Protein AF-0000000079723729 (afdb_homodimer)

Secondary structure (DSSP, 8-state):
-----EEEEEEEES-HHHHHHHHH-HHHHHHHSS-TT--SPPEEEEE---TT-EEEEEESSSS--EEEEEEEEEEETTTEEEEEEB-GGGTT-GGG-EEEEEEEEEEETTEEEEEEEEES--HHHHHHHHHHHHHHHHHHHHHHHHSS-HHHHS---/-----EEEEEEEES-HHHHHHHHH-HHHHHHHSS-TT--SPPEEEEE---TT-EEEEEESSSS--EEEEEEEEEEETTTEEEEEEB-GGGTT-GGG-EEEEEEEEE-STTEEEEEEEEES--HHHHHHHHHHHHHHHHHHHHHHHHSS-HHHHS---

Sequence (314 aa):
MEKPSFVYVTYIASTQEKVWRALIDTEVTHQYWLDPLSSKPAHINVSDWEPGSEWRHQRVDDEGTIDIIGKVVESIPPRRLVLSWARPNEVEEESKHSRVTFDIEPYGNGLVRLVVTHEDLDHQMHAGISKGWPMILSNLKTFLESGRALSEQISVTMEKPSFVYVTYIASTQEKVWRALIDTEVTHQYWLDPLSSKPAHINVSDWEPGSEWRHQRVDDEGTIDIIGKVVESIPPRRLVLSWARPNEVEEESKHSRVTFDIEPYGNGLVRLVVTHEDLDHQMHAGISKGWPMILSNLKTFLESGRALSEQISVT

Nearest PDB structures (foldseek):
  1z94-assembly1_B  TM=7.423E-01  e=1.749E-07  Chromobacterium violaceum ATCC 12472
  4rej-assembly1_A  TM=6.371E-01  e=4.572E-06  Panax ginseng
  3kay-assembly1_A  TM=6.892E-01  e=5.449E-05  Arabidopsis thaliana
  4ihr-assembly1_A  TM=6.577E-01  e=1.442E-05  Actinidia deliciosa
  5ur6-assembly1_A-2  TM=6.872E-01  e=5.129E-05  Arabidopsis thaliana

Foldseek 3Di:
DFWDKDKDKDKAQADLQLLQCCQQPQVNQQQQQDDLQDPFAGWGWDWPLDAFTKIFTFGPDPVRDTAWIWGFHDDDPSAKTKIWTAGPVCHVPPLRIKMWMWGWADPDDRMIMIMIMIGSDDPVRCVVVNVNVVRRVVQSRCCRHPVHGPSRVDPND/DFWDKDKDKDKAQADLQLLQCCQQPQVNQQQQQDDLQDPFAGWGWDWPLDAFTKIFTFGPDPVRDTAWIWGFHDDDPSAKTKIWTAGPVCHVPPLRIKMWMWGWADPDDRMIMIMIMIGSDDPVVCVVVNVNVVRRVVQSRCCRHPVHGPSRVDPPD

InterPro domains:
  IPR013538 Activator of Hsp90 ATPase homologue 1/2-like, C-terminal [PF08327] (15-145)
  IPR023393 START-like domain superfamily [G3DSA:3.30.530.20] (4-147)

Organism: NCBI:txid2484901

Radius of gyration: 20.24 Å; Cα contacts (8 Å, |Δi|>4): 721; chains: 2; bounding box: 45×57×46 Å

pLDDT: mean 89.43, std 9.03, range [40.22, 98.31]

Solvent-accessible surface area (backbone atoms only — not comparable to full-atom values): 15825 Å² total; per-residue (Å²): 130,86,54,51,67,45,78,47,62,43,50,33,61,39,46,41,60,58,55,38,45,42,70,58,36,40,84,45,21,41,63,23,44,41,58,72,87,50,88,60,61,28,26,27,43,46,63,88,66,38,60,72,33,58,32,36,38,24,34,67,49,96,79,46,50,66,63,34,33,33,31,24,66,40,59,45,85,48,38,35,41,27,33,36,42,15,44,65,93,35,62,86,39,67,88,57,38,23,39,38,36,40,39,37,38,78,66,54,52,47,28,21,37,40,38,41,37,39,33,58,30,52,73,70,55,43,60,54,45,66,56,43,49,32,45,31,53,28,17,42,44,40,21,68,63,68,74,44,21,52,57,74,70,23,60,82,123,127,86,56,51,65,45,78,47,61,43,50,33,60,40,46,40,61,58,56,41,45,44,69,60,35,39,84,46,22,41,62,22,44,42,57,71,84,50,89,61,60,28,26,28,44,46,61,86,65,39,60,72,32,56,32,37,39,24,34,68,49,95,79,46,51,65,63,32,35,33,31,23,66,40,60,43,86,49,38,36,40,28,33,35,42,16,45,65,91,37,62,86,39,68,90,58,37,24,38,38,36,41,40,36,37,75,59,60,53,40,26,20,36,40,38,41,39,39,33,58,29,52,72,68,55,44,60,54,44,67,58,44,49,33,45,30,53,29,19,42,43,40,21,66,62,68,74,44,22,51,54,73,70,22,62,81,122

Structure (mmCIF, N/CA/C/O backbone):
data_AF-0000000079723729-model_v1
#
loop_
_entity.id
_entity.type
_entity.pdbx_description
1 polymer 'Polyketide cyclase'
#
loop_
_atom_site.group_PDB
_atom_site.id
_atom_site.type_symbol
_atom_site.label_atom_id
_atom_site.label_alt_id
_atom_site.label_comp_id
_atom_site.label_asym_id
_atom_site.label_entity_id
_atom_site.label_seq_id
_atom_site.pdbx_PDB_ins_code
_atom_site.Cartn_x
_atom_site.Cartn_y
_atom_site.Cartn_z
_atom_site.occupancy
_atom_site.B_iso_or_equiv
_atom_site.auth_seq_id
_atom_site.auth_comp_id
_atom_site.auth_asym_id
_atom_site.auth_atom_id
_atom_site.pdbx_PDB_model_num
ATOM 1 N N . MET A 1 1 ? 25.25 12.93 -0.166 1 49.66 1 MET A N 1
ATOM 2 C CA . MET A 1 1 ? 24.609 11.641 -0.382 1 49.66 1 MET A CA 1
ATOM 3 C C . MET A 1 1 ? 23.109 11.805 -0.627 1 49.66 1 MET A C 1
ATOM 5 O O . MET A 1 1 ? 22.5 12.742 -0.125 1 49.66 1 MET A O 1
ATOM 9 N N . GLU A 1 2 ? 22.5 11.398 -1.694 1 65.94 2 GLU A N 1
ATOM 10 C CA . GLU A 1 2 ? 21.109 11.578 -2.119 1 65.94 2 GLU A CA 1
ATOM 11 C C . GLU A 1 2 ? 20.141 11.18 -1.016 1 65.94 2 GLU A C 1
ATOM 13 O O . GLU A 1 2 ? 20.328 10.148 -0.362 1 65.94 2 GLU A O 1
ATOM 18 N N . LYS A 1 3 ? 19.422 12.094 -0.521 1 78.75 3 LYS A N 1
ATOM 19 C CA . LYS A 1 3 ? 18.469 11.852 0.558 1 78.75 3 LYS A CA 1
ATOM 20 C C . LYS A 1 3 ? 17.453 10.797 0.162 1 78.75 3 LYS A C 1
ATOM 22 O O . LYS A 1 3 ? 17 10.758 -0.982 1 78.75 3 LYS A O 1
ATOM 27 N N . PRO A 1 4 ? 17.156 9.977 1.019 1 84.06 4 PRO A N 1
ATOM 28 C CA . PRO A 1 4 ? 16.203 8.906 0.711 1 84.06 4 PRO A CA 1
ATOM 29 C C . PRO A 1 4 ? 14.797 9.438 0.416 1 84.06 4 PRO A C 1
ATOM 31 O O . PRO A 1 4 ? 14.484 10.586 0.75 1 84.06 4 PRO A O 1
ATOM 34 N N . SER A 1 5 ? 14.07 8.688 -0.385 1 90.62 5 SER A N 1
ATOM 35 C CA . SER A 1 5 ? 12.672 8.984 -0.681 1 90.62 5 SER A CA 1
ATOM 36 C C . SER A 1 5 ? 11.773 7.793 -0.365 1 90.62 5 SER A C 1
ATOM 38 O O . SER A 1 5 ? 12.25 6.66 -0.265 1 90.62 5 SER A O 1
ATOM 40 N N . PHE A 1 6 ? 10.672 8.102 -0.071 1 92.81 6 PHE A N 1
ATOM 41 C CA . PHE A 1 6 ? 9.625 7.105 0.157 1 92.81 6 PHE A CA 1
ATOM 42 C C . PHE A 1 6 ? 8.5 7.27 -0.851 1 92.81 6 PHE A C 1
ATOM 44 O O . PHE A 1 6 ? 7.996 8.375 -1.053 1 92.81 6 PHE A O 1
ATOM 51 N N . VAL A 1 7 ? 8.188 6.148 -1.533 1 94.31 7 VAL A N 1
ATOM 52 C CA . VAL A 1 7 ? 7.078 6.164 -2.484 1 94.31 7 VAL A CA 1
ATOM 53 C C . VAL A 1 7 ? 6.082 5.059 -2.135 1 94.31 7 VAL A C 1
ATOM 55 O O . VAL A 1 7 ? 6.473 3.916 -1.896 1 94.31 7 VAL A O 1
ATOM 58 N N . TYR A 1 8 ? 4.852 5.387 -2.107 1 95.62 8 TYR A N 1
ATOM 59 C CA . TYR A 1 8 ? 3.771 4.445 -1.846 1 95.62 8 TYR A CA 1
ATOM 60 C C . TYR A 1 8 ? 2.635 4.625 -2.846 1 95.62 8 TYR A C 1
ATOM 62 O O . TYR A 1 8 ? 2.164 5.742 -3.066 1 95.62 8 TYR A O 1
ATOM 70 N N . VAL A 1 9 ? 2.258 3.516 -3.463 1 96.44 9 VAL A N 1
ATOM 71 C CA . VAL A 1 9 ? 1.18 3.527 -4.445 1 96.44 9 VAL A CA 1
ATOM 72 C C . VAL A 1 9 ? 0.028 2.65 -3.957 1 96.44 9 VAL A C 1
ATOM 74 O O . VAL A 1 9 ? 0.25 1.552 -3.443 1 96.44 9 VAL A O 1
ATOM 77 N N . THR A 1 10 ? -1.214 3.131 -4.066 1 96.88 10 THR A N 1
ATOM 78 C CA . THR A 1 10 ? -2.4 2.348 -3.738 1 96.88 10 THR A CA 1
ATOM 79 C C . THR A 1 10 ? -3.545 2.674 -4.691 1 96.88 10 THR A C 1
ATOM 81 O O . THR A 1 10 ? -3.564 3.744 -5.305 1 96.88 10 THR A O 1
ATOM 84 N N . TYR A 1 11 ? -4.383 1.705 -4.922 1 95.06 11 TYR A N 1
ATOM 85 C CA . TYR A 1 11 ? -5.582 1.853 -5.742 1 95.06 11 TYR A CA 1
ATOM 86 C C . TYR A 1 11 ? -6.84 1.798 -4.883 1 95.06 11 TYR A C 1
ATOM 88 O O . TYR A 1 11 ? -7.004 0.888 -4.066 1 95.06 11 TYR A O 1
ATOM 96 N N . ILE A 1 12 ? -7.672 2.754 -5.102 1 96.06 12 ILE A N 1
ATOM 97 C CA . ILE A 1 12 ? -8.844 2.938 -4.254 1 96.06 12 ILE A CA 1
ATOM 98 C C . ILE A 1 12 ? -10.102 3.002 -5.117 1 96.06 12 ILE A C 1
ATOM 100 O O . ILE A 1 12 ? -10.148 3.75 -6.098 1 96.06 12 ILE A O 1
ATOM 104 N N . ALA A 1 13 ? -11.078 2.162 -4.77 1 94.56 13 ALA A N 1
ATOM 105 C CA . ALA A 1 13 ? -12.398 2.311 -5.383 1 94.56 13 ALA A CA 1
ATOM 106 C C . ALA A 1 13 ? -13.086 3.586 -4.902 1 94.56 13 ALA A C 1
ATOM 108 O O . ALA A 1 13 ? -13.711 3.602 -3.836 1 94.56 13 ALA A O 1
ATOM 109 N N . SER A 1 14 ? -12.961 4.633 -5.566 1 94.81 14 SER A N 1
ATOM 110 C CA . SER A 1 14 ? -13.438 5.969 -5.223 1 94.81 14 SER A CA 1
ATOM 111 C C . SER A 1 14 ? -13.297 6.926 -6.398 1 94.81 14 SER A C 1
ATOM 113 O O . SER A 1 14 ? -13.242 6.496 -7.555 1 94.81 14 SER A O 1
ATOM 115 N N . THR A 1 15 ? -13.453 8.188 -6.184 1 94.56 15 THR A N 1
ATOM 116 C CA . THR A 1 15 ? -13.227 9.219 -7.188 1 94.56 15 THR A CA 1
ATOM 117 C C . THR A 1 15 ? -12.094 10.148 -6.762 1 94.56 15 THR A C 1
ATOM 119 O O . THR A 1 15 ? -11.742 10.203 -5.582 1 94.56 15 THR A O 1
ATOM 122 N N . GLN A 1 16 ? -11.531 10.758 -7.738 1 96.25 16 GLN A N 1
ATOM 123 C CA . GLN A 1 16 ? -10.469 11.711 -7.438 1 96.25 16 GLN A CA 1
ATOM 124 C C . GLN A 1 16 ? -10.938 12.766 -6.438 1 96.25 16 GLN A C 1
ATOM 126 O O . GLN A 1 16 ? -10.188 13.148 -5.539 1 96.25 16 GLN A O 1
ATOM 131 N N . GLU A 1 17 ? -12.195 13.219 -6.648 1 96.19 17 GLU A N 1
ATOM 132 C CA . GLU A 1 17 ? -12.75 14.266 -5.805 1 96.19 17 GLU A CA 1
ATOM 133 C C . GLU A 1 17 ? -12.836 13.82 -4.348 1 96.19 17 GLU A C 1
ATOM 135 O O . GLU A 1 17 ? -12.516 14.578 -3.436 1 96.19 17 GLU A O 1
ATOM 140 N N . LYS A 1 18 ? -13.273 12.625 -4.137 1 95.44 18 LYS A N 1
ATOM 141 C CA . LYS A 1 18 ? -13.406 12.102 -2.781 1 95.44 18 LYS A CA 1
ATOM 142 C C . LYS A 1 18 ? -12.039 11.922 -2.127 1 95.44 18 LYS A C 1
ATOM 144 O O . LYS A 1 18 ? -11.867 12.211 -0.942 1 95.44 18 LYS A O 1
ATOM 149 N N . VAL A 1 19 ? -11.07 11.414 -2.863 1 96.56 19 VAL A N 1
ATOM 150 C CA . VAL A 1 19 ? -9.719 11.242 -2.34 1 96.56 19 VAL A CA 1
ATOM 151 C C . VAL A 1 19 ? -9.125 12.609 -1.978 1 96.56 19 VAL A C 1
ATOM 153 O O . VAL A 1 19 ? -8.539 12.766 -0.906 1 96.56 19 VAL A O 1
ATOM 156 N N . TRP A 1 20 ? -9.289 13.586 -2.881 1 96.94 20 TRP A N 1
ATOM 157 C CA . TRP A 1 20 ? -8.82 14.938 -2.625 1 96.94 20 TRP A CA 1
ATOM 158 C C . TRP A 1 20 ? -9.438 15.492 -1.344 1 96.94 20 TRP A C 1
ATOM 160 O O . TRP A 1 20 ? -8.727 16 -0.473 1 96.94 20 TRP A O 1
ATOM 170 N N . ARG A 1 21 ? -10.695 15.391 -1.26 1 95.69 21 ARG A N 1
ATOM 171 C CA . ARG A 1 21 ? -11.406 15.891 -0.089 1 95.69 21 ARG A CA 1
ATOM 172 C C . ARG A 1 21 ? -10.898 15.227 1.187 1 95.69 21 ARG A C 1
ATOM 174 O O . ARG A 1 21 ? -10.789 15.875 2.229 1 95.69 21 ARG A O 1
ATOM 181 N N . ALA A 1 22 ? -10.641 13.969 1.126 1 95.31 22 ALA A N 1
ATOM 182 C CA . ALA A 1 22 ? -10.164 13.227 2.291 1 95.31 22 ALA A CA 1
ATOM 183 C C . ALA A 1 22 ? -8.82 13.758 2.771 1 95.31 22 ALA A C 1
ATOM 185 O O . ALA A 1 22 ? -8.492 13.656 3.957 1 95.31 22 ALA A O 1
ATOM 186 N N . LEU A 1 23 ? -8.008 14.328 1.866 1 94.88 23 LEU A N 1
ATOM 187 C CA . LEU A 1 23 ? -6.676 14.805 2.213 1 94.88 23 LEU A CA 1
ATOM 188 C C . LEU A 1 23 ? -6.738 16.188 2.852 1 94.88 23 LEU A C 1
ATOM 190 O O . 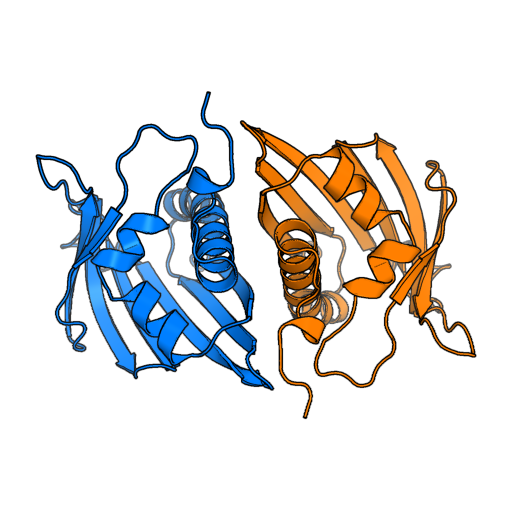LEU A 1 23 ? -5.883 16.547 3.668 1 94.88 23 LEU A O 1
ATOM 194 N N . ILE A 1 24 ? -7.797 16.953 2.51 1 93.56 24 ILE A N 1
ATOM 195 C CA . ILE A 1 24 ? -7.734 18.359 2.885 1 93.56 24 ILE A CA 1
ATOM 196 C C . ILE A 1 24 ? -8.828 18.672 3.904 1 93.56 24 ILE A C 1
ATOM 198 O O . ILE A 1 24 ? -8.773 19.703 4.582 1 93.56 24 ILE A O 1
ATOM 202 N N . ASP A 1 25 ? -9.836 17.891 3.967 1 92 25 ASP A N 1
ATOM 203 C CA . ASP A 1 25 ? -10.938 18.125 4.891 1 92 25 ASP A CA 1
ATOM 204 C C . ASP A 1 25 ? -10.586 17.641 6.297 1 92 25 ASP A C 1
ATOM 206 O O . ASP A 1 25 ? -10.422 16.438 6.523 1 92 25 ASP A O 1
ATOM 210 N N . THR A 1 26 ? -10.586 18.531 7.156 1 88 26 THR A N 1
ATOM 211 C CA . THR A 1 26 ? -10.195 18.25 8.531 1 88 26 THR A CA 1
ATOM 212 C C . THR A 1 26 ? -11.117 17.219 9.172 1 88 26 THR A C 1
ATOM 214 O O . THR A 1 26 ? -10.672 16.375 9.945 1 88 26 THR A O 1
ATOM 217 N N . GLU A 1 27 ? -12.383 17.297 8.875 1 87.25 27 GLU A N 1
ATOM 218 C CA . GLU A 1 27 ? -13.375 16.391 9.445 1 87.25 27 GLU A CA 1
ATOM 219 C C . GLU A 1 27 ? -13.156 14.961 8.953 1 87.25 27 GLU A C 1
ATOM 221 O O . GLU A 1 27 ? -13.555 14 9.617 1 87.25 27 GLU A O 1
ATOM 226 N N . VAL A 1 28 ? -12.531 14.859 7.863 1 88.81 28 VAL A N 1
ATOM 227 C CA . VAL A 1 28 ? -12.305 13.547 7.273 1 88.81 28 VAL A CA 1
ATOM 228 C C . VAL A 1 28 ? -10.961 12.992 7.738 1 88.81 28 VAL A C 1
ATOM 230 O O . VAL A 1 28 ? -10.859 11.812 8.109 1 88.81 28 VAL A O 1
ATOM 233 N N . THR A 1 29 ? -9.953 13.805 7.762 1 90 29 THR A N 1
ATOM 234 C CA . THR A 1 29 ? -8.609 13.367 8.102 1 90 29 THR A CA 1
ATOM 235 C C . THR A 1 29 ? -8.57 12.766 9.508 1 90 29 THR A C 1
ATOM 237 O O . THR A 1 29 ? -7.836 11.812 9.758 1 90 29 THR A O 1
ATOM 240 N N . HIS A 1 30 ? -9.328 13.297 10.367 1 88.56 30 HIS A N 1
ATOM 241 C CA . HIS A 1 30 ? -9.297 12.82 11.742 1 88.56 30 HIS A CA 1
ATOM 242 C C . HIS A 1 30 ? -9.805 11.383 11.844 1 88.56 30 HIS A C 1
ATOM 244 O O . HIS A 1 30 ? -9.531 10.695 12.828 1 88.56 30 HIS A O 1
ATOM 250 N N . GLN A 1 31 ? -10.508 10.93 10.867 1 88 31 GLN A N 1
ATOM 251 C CA . GLN A 1 31 ? -11.109 9.602 10.898 1 88 31 GLN A CA 1
ATOM 252 C C . GLN A 1 31 ? -10.078 8.523 10.578 1 88 31 GLN A C 1
ATOM 254 O O . GLN A 1 31 ? -10.18 7.391 11.062 1 88 31 GLN A O 1
ATOM 259 N N . TYR A 1 32 ? -9.109 8.906 9.781 1 91.38 32 TYR A N 1
ATOM 260 C CA . TYR A 1 32 ? -8.234 7.84 9.312 1 91.38 32 TYR A CA 1
ATOM 261 C C . TYR A 1 32 ? -6.777 8.148 9.617 1 91.38 32 TYR A C 1
ATOM 263 O O . TYR A 1 32 ? -5.922 7.262 9.57 1 91.38 32 TYR A O 1
ATOM 271 N N . TRP A 1 33 ? -6.387 9.383 9.891 1 91.06 33 TRP A N 1
ATOM 272 C CA . TRP A 1 33 ? -4.984 9.719 10.117 1 91.06 33 TRP A CA 1
ATOM 273 C C . TRP A 1 33 ? -4.574 9.438 11.555 1 91.06 33 TRP A C 1
ATOM 275 O O . TRP A 1 33 ? -4.223 10.352 12.305 1 91.06 33 TRP A O 1
ATOM 285 N N . LEU A 1 34 ? -4.582 8.25 11.859 1 86.38 34 LEU A N 1
ATOM 286 C CA . LEU A 1 34 ? -4.215 7.738 13.172 1 86.38 34 LEU A CA 1
ATOM 287 C C . LEU A 1 34 ? -3.799 6.273 13.094 1 86.38 34 LEU A C 1
ATOM 289 O O . LEU A 1 34 ? -4.078 5.598 12.094 1 86.38 34 LEU A O 1
ATOM 293 N N . ASP A 1 35 ? -3.051 5.871 14.086 1 81.38 35 ASP A N 1
ATOM 294 C CA . ASP A 1 35 ? -2.842 4.445 14.32 1 81.38 35 ASP A CA 1
ATOM 295 C C . ASP A 1 35 ? -3.986 3.852 15.141 1 81.38 35 ASP A C 1
ATOM 297 O O . ASP A 1 35 ? -4.211 4.254 16.281 1 81.38 35 ASP A O 1
ATOM 301 N N . PRO A 1 36 ? -4.66 2.869 14.602 1 81.5 36 PRO A N 1
ATOM 302 C CA . PRO A 1 36 ? -5.836 2.32 15.273 1 81.5 36 PRO A CA 1
ATOM 303 C C . PRO A 1 36 ? -5.5 1.688 16.625 1 81.5 36 PRO A C 1
ATOM 305 O O . PRO A 1 36 ? -6.391 1.495 17.453 1 81.5 36 PRO A O 1
ATOM 308 N N . LEU A 1 37 ? -4.266 1.33 16.797 1 80.44 37 LEU A N 1
ATOM 309 C CA . LEU A 1 37 ? -3.908 0.653 18.031 1 80.44 37 LEU A CA 1
ATOM 310 C C . LEU A 1 37 ? -3.205 1.608 19 1 80.44 37 LEU A C 1
ATOM 312 O O . LEU A 1 37 ? -2.883 1.236 20.125 1 80.44 37 LEU A O 1
ATOM 316 N N . SER A 1 38 ? -2.926 2.727 18.531 1 80 38 SER A N 1
ATOM 317 C CA . SER A 1 38 ? -2.25 3.719 19.359 1 80 38 SER A CA 1
ATOM 318 C C . SER A 1 38 ? -3.25 4.523 20.172 1 80 38 SER A C 1
ATOM 320 O O . SER A 1 38 ? -4.375 4.766 19.734 1 80 38 SER A O 1
ATOM 322 N N . SER A 1 39 ? -2.84 4.863 21.312 1 78.06 39 SER A N 1
ATOM 323 C CA . SER A 1 39 ? -3.646 5.738 22.156 1 78.06 39 SER A CA 1
ATOM 324 C C . SER A 1 39 ? -3.453 7.203 21.781 1 78.06 39 SER A C 1
ATOM 326 O O . SER A 1 39 ? -4.133 8.086 22.312 1 78.06 39 SER A O 1
ATOM 328 N N . LYS A 1 40 ? -2.689 7.402 20.859 1 79.56 40 LYS A N 1
ATOM 329 C CA . LYS A 1 40 ? -2.459 8.773 20.422 1 79.56 40 LYS A CA 1
ATOM 330 C C . LYS A 1 40 ? -3.678 9.336 19.688 1 79.56 40 LYS A C 1
ATOM 332 O O . LYS A 1 40 ? -4.379 8.594 18.984 1 79.56 40 LYS A O 1
ATOM 337 N N . PRO A 1 41 ? -3.881 10.586 19.938 1 82.19 41 PRO A N 1
ATOM 338 C CA . PRO A 1 41 ? -5.043 11.172 19.281 1 82.19 41 PRO A CA 1
ATOM 339 C C . PRO A 1 41 ? -4.906 11.188 17.75 1 82.19 41 PRO A C 1
ATOM 341 O O . PRO A 1 41 ? -3.793 11.086 17.234 1 82.19 41 PRO A O 1
ATOM 344 N N . ALA A 1 42 ? -5.992 11.289 17.141 1 85.62 42 ALA A N 1
ATOM 345 C CA . ALA A 1 42 ? -6.023 11.453 15.695 1 85.62 42 ALA A CA 1
ATOM 346 C C . ALA A 1 42 ? -5.426 12.797 15.281 1 85.62 42 ALA A C 1
ATOM 348 O O . ALA A 1 42 ? -5.188 13.664 16.125 1 85.62 42 ALA A O 1
ATOM 349 N N . HIS A 1 43 ? -5.098 12.867 14.039 1 88.81 43 HIS A N 1
ATOM 350 C CA . HIS A 1 43 ? -4.535 14.109 13.516 1 88.81 43 HIS A CA 1
ATOM 351 C C . HIS A 1 43 ? -5.469 14.75 12.492 1 88.81 43 HIS A C 1
ATOM 353 O O . HIS A 1 43 ? -6.254 14.055 11.844 1 88.81 43 HIS A O 1
ATOM 359 N N . ILE A 1 44 ? -5.414 16.047 12.461 1 87.94 44 ILE A N 1
ATOM 360 C CA . ILE A 1 44 ? -6.109 16.828 11.438 1 87.94 44 ILE A CA 1
ATOM 361 C C . ILE A 1 44 ? -5.109 17.703 10.688 1 87.94 44 ILE A C 1
ATOM 363 O O . ILE A 1 44 ? -4.07 18.078 11.234 1 87.94 44 ILE A O 1
ATOM 367 N N . ASN A 1 45 ? -5.465 17.922 9.43 1 91.19 45 ASN A N 1
ATOM 368 C CA . ASN A 1 45 ? -4.727 18.859 8.602 1 91.19 45 ASN A CA 1
ATOM 369 C C . ASN A 1 45 ? -5.484 20.188 8.453 1 91.19 45 ASN A C 1
ATOM 371 O O . ASN A 1 45 ? -6.664 20.188 8.094 1 91.19 45 ASN A O 1
ATOM 375 N N . VAL A 1 46 ? -4.746 21.234 8.82 1 91.06 46 VAL A N 1
ATOM 376 C CA . VAL A 1 46 ? -5.406 22.531 8.805 1 91.06 46 VAL A CA 1
ATOM 377 C C . VAL A 1 46 ? -4.656 23.484 7.875 1 91.06 46 VAL A C 1
ATOM 379 O O . VAL A 1 46 ? -3.461 23.719 8.055 1 91.06 46 VAL A O 1
ATOM 382 N N . SER A 1 47 ? -5.406 24.031 6.891 1 93.5 47 SER A N 1
ATOM 383 C CA . SER A 1 47 ? -4.852 24.984 5.93 1 93.5 47 SER A CA 1
ATOM 384 C C . SER A 1 47 ? -5.949 25.609 5.078 1 93.5 47 SER A C 1
ATOM 386 O O . SER A 1 47 ? -7.094 25.156 5.09 1 93.5 47 SER A O 1
ATOM 388 N N . ASP A 1 48 ? -5.688 26.703 4.414 1 93.38 48 ASP A N 1
ATOM 389 C CA . ASP A 1 48 ? -6.57 27.188 3.357 1 93.38 48 ASP A CA 1
ATOM 390 C C . ASP A 1 48 ? -6.211 26.562 2.014 1 93.38 48 ASP A C 1
ATOM 392 O O . ASP A 1 48 ? -6.855 26.828 1.001 1 93.38 48 ASP A O 1
ATOM 396 N N . TRP A 1 49 ? -5.152 25.781 1.924 1 95.25 49 TRP A N 1
ATOM 397 C CA . TRP A 1 49 ? -4.723 24.875 0.862 1 95.25 49 TRP A CA 1
ATOM 398 C C . TRP A 1 49 ? -4.379 25.656 -0.406 1 95.25 49 TRP A C 1
ATOM 400 O O . TRP A 1 49 ? -4.551 25.141 -1.517 1 95.25 49 TRP A O 1
ATOM 410 N N . GLU A 1 50 ? -4.043 26.906 -0.246 1 95.56 50 GLU A N 1
ATOM 411 C CA . GLU A 1 50 ? -3.496 27.703 -1.347 1 95.56 50 GLU A CA 1
ATOM 412 C C . GLU A 1 50 ? -1.973 27.609 -1.384 1 95.56 50 GLU A C 1
ATOM 414 O O . GLU A 1 50 ? -1.32 27.594 -0.337 1 95.56 50 GLU A O 1
ATOM 419 N N . PRO A 1 51 ? -1.463 27.5 -2.643 1 96.62 51 PRO A N 1
ATOM 420 C CA . PRO A 1 51 ? 0.001 27.516 -2.701 1 96.62 51 PRO A CA 1
ATOM 421 C C . PRO A 1 51 ? 0.616 28.656 -1.9 1 96.62 51 PRO A C 1
ATOM 423 O O . PRO A 1 51 ? 0.178 29.812 -2.021 1 96.62 51 PRO A O 1
ATOM 426 N N . GLY A 1 52 ? 1.569 28.328 -1.109 1 94.88 52 GLY A N 1
ATOM 427 C CA . GLY A 1 52 ? 2.217 29.328 -0.271 1 94.88 52 GLY A CA 1
ATOM 428 C C . GLY A 1 52 ? 1.652 29.375 1.137 1 94.88 52 GLY A C 1
ATOM 429 O O . GLY A 1 52 ? 2.316 29.859 2.061 1 94.88 52 GLY A O 1
ATOM 430 N N . SER A 1 53 ? 0.42 28.906 1.348 1 95.44 53 SER A N 1
ATOM 431 C CA . SER A 1 53 ? -0.226 28.922 2.656 1 95.44 53 SER A CA 1
ATOM 432 C C . SER A 1 53 ? 0.447 27.953 3.617 1 95.44 53 SER A C 1
ATOM 434 O O . SER A 1 53 ? 0.982 26.922 3.195 1 95.44 53 SER A O 1
ATOM 436 N N . GLU A 1 54 ? 0.437 28.281 4.852 1 94.62 54 GLU A N 1
ATOM 437 C CA . GLU A 1 54 ? 0.875 27.359 5.895 1 94.62 54 GLU A CA 1
ATOM 438 C C . GLU A 1 54 ? -0.148 26.25 6.121 1 94.62 54 GLU A C 1
ATOM 440 O O . GLU A 1 54 ? -1.349 26.453 5.934 1 94.62 54 GLU A O 1
ATOM 445 N N . TRP A 1 55 ? 0.339 25.141 6.465 1 93.12 55 TRP A N 1
ATOM 446 C CA . TRP A 1 55 ? -0.521 24.062 6.957 1 93.12 55 TRP A CA 1
ATOM 447 C C . TRP A 1 55 ? 0.073 23.422 8.203 1 93.12 55 TRP A C 1
ATOM 449 O O . TRP A 1 55 ? 1.278 23.516 8.445 1 93.12 55 TRP A O 1
ATOM 459 N N . ARG A 1 56 ? -0.822 22.938 9.008 1 93.25 56 ARG A N 1
ATOM 460 C CA . ARG A 1 56 ? -0.436 22.328 10.273 1 93.25 56 ARG A CA 1
ATOM 461 C C . ARG A 1 56 ? -1.059 20.938 10.43 1 93.25 56 ARG A C 1
ATOM 463 O O . ARG A 1 56 ? -2.217 20.734 10.062 1 93.25 56 ARG A O 1
ATOM 470 N N . HIS A 1 57 ? -0.227 20.031 10.805 1 91.62 57 HIS A N 1
ATOM 471 C CA . HIS A 1 57 ? -0.651 18.703 11.242 1 91.62 57 HIS A CA 1
ATOM 472 C C . HIS A 1 57 ? -0.799 18.641 12.758 1 91.62 57 HIS A C 1
ATOM 474 O O . HIS A 1 57 ? 0.194 18.516 13.477 1 91.62 57 HIS A O 1
ATOM 480 N N . GLN A 1 58 ? -2.094 18.656 13.156 1 91.31 58 GLN A N 1
ATOM 481 C CA . GLN A 1 58 ? -2.389 18.875 14.562 1 91.31 58 GLN A CA 1
ATOM 482 C C . GLN A 1 58 ? -3.154 17.703 15.172 1 91.31 58 GLN A C 1
ATOM 484 O O . GLN A 1 58 ? -4.027 17.125 14.516 1 91.31 58 GLN A O 1
ATOM 489 N N . ARG A 1 59 ? -2.814 17.438 16.422 1 89.38 59 ARG A N 1
ATOM 490 C CA . ARG A 1 59 ? -3.555 16.406 17.141 1 89.38 59 ARG A CA 1
ATOM 491 C C . ARG A 1 59 ? -4.934 16.922 17.547 1 89.38 59 ARG A C 1
ATOM 493 O O . ARG A 1 59 ? -5.098 18.094 17.875 1 8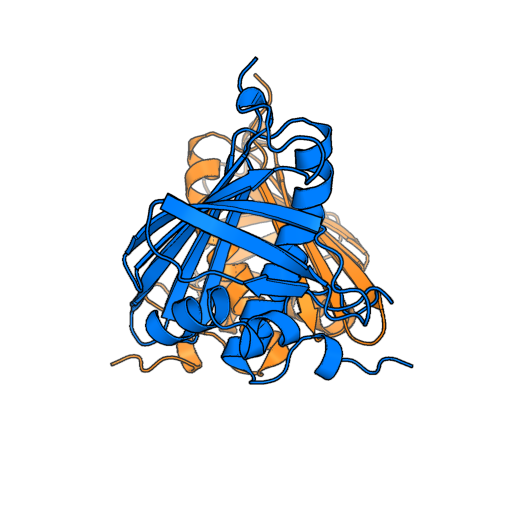9.38 59 ARG A O 1
ATOM 500 N N . VAL A 1 60 ? -5.914 15.984 17.453 1 85.94 60 VAL A N 1
ATOM 501 C CA . VAL A 1 60 ? -7.23 16.328 17.969 1 85.94 60 VAL A CA 1
ATOM 502 C C . VAL A 1 60 ? -7.266 16.125 19.484 1 85.94 60 VAL A C 1
ATOM 504 O O . VAL A 1 60 ? -7.766 15.102 19.969 1 85.94 60 VAL A O 1
ATOM 507 N N . ASP A 1 61 ? -6.531 16.812 20.125 1 80.12 61 ASP A N 1
ATOM 508 C CA . ASP A 1 61 ? -6.523 16.812 21.578 1 80.12 61 ASP A CA 1
ATOM 509 C C . ASP A 1 61 ? -6.781 18.219 22.141 1 80.12 61 ASP A C 1
ATOM 511 O O . ASP A 1 61 ? -6.965 19.156 21.375 1 80.12 61 ASP A O 1
ATOM 515 N N . ASP A 1 62 ? -6.984 18.234 23.391 1 80.06 62 ASP A N 1
ATOM 516 C CA . ASP A 1 62 ? -7.352 19.484 24.031 1 80.06 62 ASP A CA 1
ATOM 517 C C . ASP A 1 62 ? -6.289 20.562 23.797 1 80.06 62 ASP A C 1
ATOM 519 O O . ASP A 1 62 ? -6.613 21.75 23.672 1 80.06 62 ASP A O 1
ATOM 523 N N . GLU A 1 63 ? -5.137 20.203 23.609 1 81 63 GLU A N 1
ATOM 524 C CA . GLU A 1 63 ? -4.035 21.156 23.469 1 81 63 GLU A CA 1
ATOM 525 C C . GLU A 1 63 ? -3.842 21.578 22.016 1 81 63 GLU A C 1
ATOM 527 O O . GLU A 1 63 ? -3.248 22.609 21.734 1 81 63 GLU A O 1
ATOM 532 N N . GLY A 1 64 ? -4.32 20.797 21.25 1 81.94 64 GLY A N 1
ATOM 533 C CA . GLY A 1 64 ? -4.102 21.078 19.828 1 81.94 64 GLY A CA 1
ATOM 534 C C . GLY A 1 64 ? -2.635 21.047 19.438 1 81.94 64 GLY A C 1
ATOM 535 O O . GLY A 1 64 ? -2.176 21.891 18.672 1 81.94 64 GLY A O 1
ATOM 536 N N . THR A 1 65 ? -1.948 20.109 19.922 1 88 65 THR A N 1
ATOM 537 C CA . THR A 1 65 ? -0.511 20 19.703 1 88 65 THR A CA 1
ATOM 538 C C . THR A 1 65 ? -0.198 19.859 18.219 1 88 65 THR A C 1
ATOM 540 O O . THR A 1 65 ? -0.833 19.078 17.516 1 88 65 THR A O 1
ATOM 543 N N . ILE A 1 66 ? 0.726 20.703 17.797 1 89.62 66 ILE A N 1
ATOM 544 C CA . ILE A 1 66 ? 1.161 20.672 16.406 1 89.62 66 ILE A CA 1
ATOM 545 C C . ILE A 1 66 ? 2.385 19.766 16.266 1 89.62 66 ILE A C 1
ATOM 547 O O . ILE A 1 66 ? 3.445 20.062 16.812 1 89.62 66 ILE A O 1
ATOM 551 N N . ASP A 1 67 ? 2.24 18.75 15.445 1 88.75 67 ASP A N 1
ATOM 552 C CA . ASP A 1 67 ? 3.336 17.797 15.305 1 88.75 67 ASP A CA 1
ATOM 553 C C . ASP A 1 67 ? 4.184 18.109 14.078 1 88.75 67 ASP A C 1
ATOM 555 O O . ASP A 1 67 ? 5.383 17.828 14.047 1 88.75 67 ASP A O 1
ATOM 559 N N . ILE A 1 68 ? 3.541 18.594 13.055 1 90.25 68 ILE A N 1
ATOM 560 C CA . ILE A 1 68 ? 4.219 18.922 11.805 1 90.25 68 ILE A CA 1
ATOM 561 C C . ILE A 1 68 ? 3.711 20.266 11.281 1 90.25 68 ILE A C 1
ATOM 563 O O . ILE A 1 68 ? 2.516 20.562 11.359 1 90.25 68 ILE A O 1
ATOM 567 N N . ILE A 1 69 ? 4.629 21 10.812 1 92.81 69 ILE A N 1
ATOM 568 C CA . ILE A 1 69 ? 4.289 22.25 10.164 1 92.81 69 ILE A CA 1
ATOM 569 C C . ILE A 1 69 ? 4.891 22.281 8.758 1 92.81 69 ILE A C 1
ATOM 571 O O . ILE A 1 69 ? 5.949 21.703 8.516 1 92.81 69 ILE A O 1
ATOM 575 N N . GLY A 1 70 ? 4.117 22.922 7.871 1 94.19 70 GLY A N 1
ATOM 576 C CA . GLY A 1 70 ? 4.641 23.062 6.523 1 94.19 70 GLY A CA 1
ATOM 577 C C . GLY A 1 70 ? 3.91 24.109 5.707 1 94.19 70 GLY A C 1
ATOM 578 O O . GLY A 1 70 ? 3.277 25.016 6.27 1 94.19 70 GLY A O 1
ATOM 579 N N . LYS A 1 71 ? 4.23 24.078 4.434 1 95.06 71 LYS A N 1
ATOM 580 C CA . LYS A 1 71 ? 3.578 24.953 3.475 1 95.06 71 LYS A CA 1
ATOM 581 C C . LYS A 1 71 ? 2.98 24.172 2.312 1 95.06 71 LYS A C 1
ATOM 583 O O . LYS A 1 71 ? 3.486 23.109 1.95 1 95.06 71 LYS A O 1
ATOM 588 N N . VAL A 1 72 ? 1.884 24.734 1.816 1 96.94 72 VAL A N 1
ATOM 589 C CA . VAL A 1 72 ? 1.342 24.219 0.563 1 96.94 72 VAL A CA 1
ATOM 590 C C . VAL A 1 72 ? 2.211 24.688 -0.604 1 96.94 72 VAL A C 1
ATOM 592 O O . VAL A 1 72 ? 2.297 25.891 -0.886 1 96.94 72 VAL A O 1
ATOM 595 N N . VAL A 1 73 ? 2.832 23.828 -1.198 1 97.38 73 VAL A N 1
ATOM 596 C CA . VAL A 1 73 ? 3.738 24.156 -2.295 1 97.38 73 VAL A CA 1
ATOM 597 C C . VAL A 1 73 ? 2.965 24.203 -3.609 1 97.38 73 VAL A C 1
ATOM 599 O O . VAL A 1 73 ? 3.119 25.141 -4.398 1 97.38 73 VAL A O 1
ATOM 602 N N . GLU A 1 74 ? 2.209 23.188 -3.842 1 97.88 74 GLU A N 1
ATOM 603 C CA . GLU A 1 74 ? 1.339 23.078 -5.008 1 97.88 74 GLU A CA 1
ATOM 604 C C . GLU A 1 74 ? -0.032 22.531 -4.625 1 97.88 74 GLU A C 1
ATOM 606 O O . GLU A 1 74 ? -0.134 21.625 -3.791 1 97.88 74 GLU A O 1
ATOM 611 N N . SER A 1 75 ? -1.067 23.078 -5.164 1 97.5 75 SER A N 1
ATOM 612 C CA . SER A 1 75 ? -2.441 22.641 -4.961 1 97.5 75 SER A CA 1
ATOM 613 C C . SER A 1 75 ? -3.244 22.703 -6.254 1 97.5 75 SER A C 1
ATOM 615 O O . SER A 1 75 ? -3.674 23.781 -6.668 1 97.5 75 SER A O 1
ATOM 617 N N . ILE A 1 76 ? -3.422 21.594 -6.883 1 97.38 76 ILE A N 1
ATOM 618 C CA . ILE A 1 76 ? -4.172 21.469 -8.125 1 97.38 76 ILE A CA 1
ATOM 619 C C . ILE A 1 76 ? -5.293 20.453 -7.953 1 97.38 76 ILE A C 1
ATOM 621 O O . ILE A 1 76 ? -5.152 19.297 -8.352 1 97.38 76 ILE A O 1
ATOM 625 N N . PRO A 1 77 ? -6.309 20.891 -7.289 1 95.38 77 PRO A N 1
ATOM 626 C CA . PRO A 1 77 ? -7.418 19.953 -7.062 1 95.38 77 PRO A CA 1
ATOM 627 C C . PRO A 1 77 ? -8.039 19.453 -8.359 1 95.38 77 PRO A C 1
ATOM 629 O O . PRO A 1 77 ? -8.125 20.188 -9.344 1 95.38 77 PRO A O 1
ATOM 632 N N . PRO A 1 78 ? -8.531 18.188 -8.414 1 96.31 78 PRO A N 1
ATOM 633 C CA . PRO A 1 78 ? -8.297 17.172 -7.383 1 96.31 78 PRO A CA 1
ATOM 634 C C . PRO A 1 78 ? -7.129 16.25 -7.723 1 96.31 78 PRO A C 1
ATOM 636 O O . PRO A 1 78 ? -7.195 15.039 -7.477 1 96.31 78 PRO A O 1
ATOM 639 N N . ARG A 1 79 ? -6.094 16.766 -8.367 1 96.62 79 ARG A N 1
ATOM 640 C CA . ARG A 1 79 ? -5.133 15.906 -9.039 1 96.62 79 ARG A CA 1
ATOM 641 C C . ARG A 1 79 ? -3.818 15.844 -8.266 1 96.62 79 ARG A C 1
ATOM 643 O O . ARG A 1 79 ? -3.105 14.844 -8.32 1 96.62 79 ARG A O 1
ATOM 650 N N . ARG A 1 80 ? -3.477 16.969 -7.66 1 98.19 80 ARG A N 1
ATOM 651 C CA . ARG A 1 80 ? -2.117 17.016 -7.137 1 98.19 80 ARG A CA 1
ATOM 652 C C . ARG A 1 80 ? -2.023 17.969 -5.945 1 98.19 80 ARG A C 1
ATOM 654 O O . ARG A 1 80 ? -2.539 19.078 -5.992 1 98.19 80 ARG A O 1
ATOM 661 N N . LEU A 1 81 ? -1.447 17.578 -4.855 1 97.75 81 LEU A N 1
ATOM 662 C CA . LEU A 1 81 ? -1.149 18.359 -3.66 1 97.75 81 LEU A CA 1
ATOM 663 C C . LEU A 1 81 ? 0.298 18.156 -3.225 1 97.75 81 LEU A C 1
ATOM 665 O O . LEU A 1 81 ? 0.755 17.016 -3.084 1 97.75 81 LEU A O 1
ATOM 669 N N . VAL A 1 82 ? 1.083 19.141 -3.111 1 98 82 VAL A N 1
ATOM 670 C CA . VAL A 1 82 ? 2.463 19.094 -2.641 1 98 82 VAL A CA 1
ATOM 671 C C . VAL A 1 82 ? 2.609 19.922 -1.364 1 98 82 VAL A C 1
ATOM 673 O O . VAL A 1 82 ? 2.236 21.094 -1.332 1 98 82 VAL A O 1
ATOM 676 N N . LEU A 1 83 ? 3.123 19.375 -0.334 1 96.81 83 LEU A N 1
ATOM 677 C CA . LEU A 1 83 ? 3.316 20 0.964 1 96.81 83 LEU A CA 1
ATOM 678 C C . LEU A 1 83 ? 4.777 19.922 1.396 1 96.81 83 LEU A C 1
ATOM 680 O O . LEU A 1 83 ? 5.453 18.922 1.136 1 96.81 83 LEU A O 1
ATOM 684 N N . SER A 1 84 ? 5.223 20.906 1.984 1 95.12 84 SER A N 1
ATOM 685 C CA . SER A 1 84 ? 6.48 20.797 2.719 1 95.12 84 SER A CA 1
ATOM 686 C C . SER A 1 84 ? 6.242 20.375 4.164 1 95.12 84 SER A C 1
ATOM 688 O O . SER A 1 84 ? 5.254 20.781 4.781 1 95.12 84 SER A O 1
ATOM 690 N N . TRP A 1 85 ? 7.062 19.516 4.672 1 92 85 TRP A N 1
ATOM 691 C CA . TRP A 1 85 ? 6.93 19 6.031 1 92 85 TRP A CA 1
ATOM 692 C C . TRP A 1 85 ? 8.164 19.344 6.867 1 92 85 TRP A C 1
ATOM 694 O O . TRP A 1 85 ? 9.289 19.047 6.465 1 92 85 TRP A O 1
ATOM 704 N N . ALA A 1 86 ? 7.941 19.922 7.973 1 90.38 86 ALA A N 1
ATOM 705 C CA . ALA A 1 86 ? 9.016 20.188 8.93 1 90.38 86 ALA A CA 1
ATOM 706 C C . ALA A 1 86 ? 8.539 19.984 10.359 1 90.38 86 ALA A C 1
ATOM 708 O O . ALA A 1 86 ? 7.355 20.188 10.664 1 90.38 86 ALA A O 1
ATOM 709 N N . ARG A 1 87 ? 9.492 19.594 11.188 1 88.06 87 ARG A N 1
ATOM 710 C CA . ARG A 1 87 ? 9.203 19.594 12.617 1 88.06 87 ARG A CA 1
ATOM 711 C C . ARG A 1 87 ? 9.047 21.016 13.141 1 88.06 87 ARG A C 1
ATOM 713 O O . ARG A 1 87 ? 9.719 21.938 12.664 1 88.06 87 ARG A O 1
ATOM 720 N N . PRO A 1 88 ? 8.172 21.125 14.117 1 87.25 88 PRO A N 1
ATOM 721 C CA . PRO A 1 88 ? 7.914 22.469 14.633 1 87.25 88 PRO A CA 1
ATOM 722 C C . PRO A 1 88 ? 9.188 23.188 15.07 1 87.25 88 PRO A C 1
ATOM 724 O O . PRO A 1 88 ? 9.312 24.391 14.891 1 87.25 88 PRO A O 1
ATOM 727 N N . ASN A 1 89 ? 10.117 22.422 15.562 1 87.69 89 ASN A N 1
ATOM 728 C CA . ASN A 1 89 ? 11.344 23.047 16.062 1 87.69 89 ASN A CA 1
ATOM 729 C C . ASN A 1 89 ? 12.359 23.25 14.945 1 87.69 89 ASN A C 1
ATOM 731 O O . ASN A 1 89 ? 13.438 23.797 15.172 1 87.69 89 ASN A O 1
ATOM 735 N N . GLU A 1 90 ? 12.008 22.859 13.758 1 87.25 90 GLU A N 1
ATOM 736 C CA . GLU A 1 90 ? 12.953 22.953 12.648 1 87.25 90 GLU A CA 1
ATOM 737 C C . GLU A 1 90 ? 12.367 23.734 11.484 1 87.25 90 GLU A C 1
ATOM 739 O O . GLU A 1 90 ? 12.875 23.656 10.359 1 87.25 90 GLU A O 1
ATOM 744 N N . VAL A 1 91 ? 11.375 24.453 11.711 1 85.19 91 VAL A N 1
ATOM 745 C CA . VAL A 1 91 ? 10.633 25.141 10.656 1 85.19 91 VAL A CA 1
ATOM 746 C C . VAL A 1 91 ? 11.5 26.219 10.031 1 85.19 91 VAL A C 1
ATOM 748 O O . VAL A 1 91 ? 11.383 26.516 8.836 1 85.19 91 VAL A O 1
ATOM 751 N N . GLU A 1 92 ? 12.414 26.719 10.719 1 86.12 92 GLU A N 1
ATOM 752 C CA . GLU A 1 92 ? 13.242 27.812 10.234 1 86.12 92 GLU A CA 1
ATOM 753 C C . GLU A 1 92 ? 14.398 27.312 9.375 1 86.12 92 GLU A C 1
ATOM 755 O O . GLU A 1 92 ? 15.039 28.078 8.664 1 86.12 92 GLU A O 1
ATOM 760 N N . GLU A 1 93 ? 14.656 26.094 9.477 1 88 93 GLU A N 1
ATOM 761 C CA . GLU A 1 93 ? 15.75 25.484 8.719 1 88 93 GLU A CA 1
ATOM 762 C C . GLU A 1 93 ? 15.242 24.812 7.453 1 88 93 GLU A C 1
ATOM 764 O O . GLU A 1 93 ? 14.82 23.656 7.484 1 88 93 GLU A O 1
ATOM 769 N N . GLU A 1 94 ? 15.43 25.422 6.422 1 83.44 94 GLU A N 1
ATOM 770 C CA . GLU A 1 94 ? 14.906 24.953 5.145 1 83.44 94 GLU A CA 1
ATOM 771 C C . GLU A 1 94 ? 15.461 23.578 4.797 1 83.44 94 GLU A C 1
ATOM 773 O O . GLU A 1 94 ? 14.773 22.766 4.188 1 83.44 94 GLU A O 1
ATOM 778 N N . SER A 1 95 ? 16.688 23.391 5.191 1 83.88 95 SER A N 1
ATOM 779 C CA . SER A 1 95 ? 17.359 22.141 4.871 1 83.88 95 SER A CA 1
ATOM 780 C C . SER A 1 95 ? 16.719 20.969 5.594 1 83.88 95 SER A C 1
ATOM 782 O O . SER A 1 95 ? 16.969 19.812 5.262 1 83.88 95 SER A O 1
ATOM 784 N N . LYS A 1 96 ? 15.867 21.359 6.5 1 86.69 96 LYS A N 1
ATOM 785 C CA . LYS A 1 96 ? 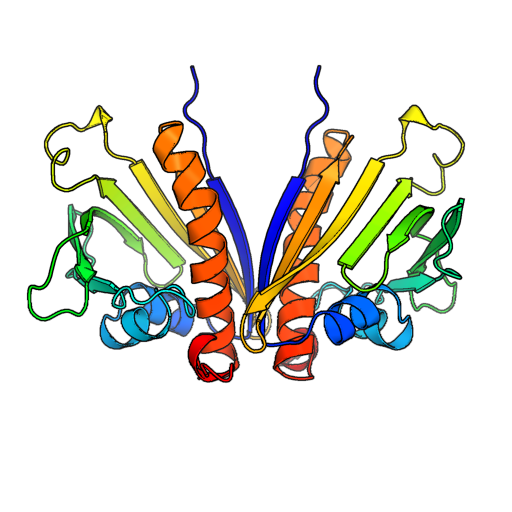15.242 20.312 7.301 1 86.69 96 LYS A CA 1
ATOM 786 C C . LYS A 1 96 ? 13.82 20.031 6.824 1 86.69 96 LYS A C 1
ATOM 788 O O . LYS A 1 96 ? 13.109 19.219 7.414 1 86.69 96 LYS A O 1
ATOM 793 N N . HIS A 1 97 ? 13.461 20.688 5.797 1 90.5 97 HIS A N 1
ATOM 794 C CA . HIS A 1 97 ? 12.133 20.469 5.242 1 90.5 97 HIS A CA 1
ATOM 795 C C . HIS A 1 97 ? 12.125 19.266 4.297 1 90.5 97 HIS A C 1
ATOM 797 O O . HIS A 1 97 ? 13.078 19.078 3.531 1 90.5 97 HIS A O 1
ATOM 803 N N . SER A 1 98 ? 11.164 18.5 4.469 1 93.44 98 SER A N 1
ATOM 804 C CA . SER A 1 98 ? 10.898 17.469 3.482 1 93.44 98 SER A CA 1
ATOM 805 C C . SER A 1 98 ? 9.68 17.797 2.633 1 93.44 98 SER A C 1
ATOM 807 O O . SER A 1 98 ? 9.047 18.844 2.832 1 93.44 98 SER A O 1
ATOM 809 N N . ARG A 1 99 ? 9.484 17.016 1.577 1 95.75 99 ARG A N 1
ATOM 810 C CA . ARG A 1 99 ? 8.406 17.312 0.638 1 95.75 99 ARG A CA 1
ATOM 811 C C . ARG A 1 99 ? 7.512 16.094 0.436 1 95.75 99 ARG A C 1
ATOM 813 O O . ARG A 1 99 ? 8 15 0.137 1 95.75 99 ARG A O 1
ATOM 820 N N . VAL A 1 100 ? 6.227 16.297 0.616 1 96.25 100 VAL A N 1
ATOM 821 C CA . VAL A 1 100 ? 5.246 15.234 0.385 1 96.25 100 VAL A CA 1
ATOM 822 C C . VAL A 1 100 ? 4.383 15.586 -0.824 1 96.25 100 VAL A C 1
ATOM 824 O O . VAL A 1 100 ? 3.824 16.688 -0.898 1 96.25 100 VAL A O 1
ATOM 827 N N . THR A 1 101 ? 4.324 14.727 -1.761 1 98 101 THR A N 1
ATOM 828 C CA . THR A 1 101 ? 3.502 14.898 -2.953 1 98 101 THR A CA 1
ATOM 829 C C . THR A 1 101 ? 2.4 13.844 -3.01 1 98 101 THR A C 1
ATOM 831 O O . THR A 1 101 ? 2.672 12.648 -2.885 1 98 101 THR A O 1
ATOM 834 N N . PHE A 1 102 ? 1.188 14.273 -3.133 1 98.06 102 PHE A N 1
ATOM 835 C CA . PHE A 1 102 ? 0.043 13.414 -3.408 1 98.06 102 PHE A CA 1
ATOM 836 C C . PHE A 1 102 ? -0.393 13.547 -4.863 1 98.06 102 PHE A C 1
ATOM 838 O O . PHE A 1 102 ? -0.857 14.609 -5.285 1 98.06 102 PHE A O 1
ATOM 845 N N . ASP A 1 103 ? -0.184 12.539 -5.605 1 98.31 103 ASP A N 1
ATOM 846 C CA . ASP A 1 103 ? -0.713 12.461 -6.965 1 98.31 103 ASP A CA 1
ATOM 847 C C . ASP A 1 103 ? -1.965 11.594 -7.02 1 98.31 103 ASP A C 1
ATOM 849 O O . ASP A 1 103 ? -1.916 10.406 -6.691 1 98.31 103 ASP A O 1
ATOM 853 N N . ILE A 1 104 ? -3.08 12.172 -7.367 1 97.94 104 ILE A N 1
ATOM 854 C CA . ILE A 1 104 ? -4.379 11.516 -7.449 1 97.94 104 ILE A CA 1
ATOM 855 C C . ILE A 1 104 ? -4.781 11.352 -8.914 1 97.94 104 ILE A C 1
ATOM 857 O O . ILE A 1 104 ? -5.211 12.312 -9.555 1 97.94 104 ILE A O 1
ATOM 861 N N . GLU A 1 105 ? -4.715 10.141 -9.359 1 96.44 105 GLU A N 1
ATOM 862 C CA . GLU A 1 105 ? -4.926 9.891 -10.781 1 96.44 105 GLU A CA 1
ATOM 863 C C . GLU A 1 105 ? -6.113 8.961 -11.008 1 96.44 105 GLU A C 1
ATOM 865 O O . GLU A 1 105 ? -6.23 7.918 -10.359 1 96.44 105 GLU A O 1
ATOM 870 N N . PRO A 1 106 ? -6.926 9.375 -11.914 1 93.31 106 PRO A N 1
ATOM 871 C CA . PRO A 1 106 ? -7.961 8.406 -12.273 1 93.31 106 PRO A CA 1
ATOM 872 C C . PRO A 1 106 ? -7.395 7.172 -12.969 1 93.31 106 PRO A C 1
ATOM 874 O O . PRO A 1 106 ? -6.5 7.285 -13.812 1 93.31 106 PRO A O 1
ATOM 877 N N . TYR A 1 107 ? -7.742 6.027 -12.539 1 89.62 107 TYR A N 1
ATOM 878 C CA . TYR A 1 107 ? -7.324 4.777 -13.164 1 89.62 107 TYR A CA 1
ATOM 879 C C . TYR A 1 107 ? -8.477 4.137 -13.922 1 89.62 107 TYR A C 1
ATOM 881 O O . TYR A 1 107 ? -8.336 3.039 -14.469 1 89.62 107 TYR A O 1
ATOM 889 N N . GLY A 1 108 ? -9.617 4.852 -14.148 1 79.62 108 GLY A N 1
ATOM 890 C CA . GLY A 1 108 ? -10.789 4.402 -14.875 1 79.62 108 GLY A CA 1
ATOM 891 C C . GLY A 1 108 ? -11.867 3.828 -13.977 1 79.62 108 GLY A C 1
ATOM 892 O O . GLY A 1 108 ? -11.578 3.32 -12.898 1 79.62 108 GLY A O 1
ATOM 893 N N . ASN A 1 109 ? -13.117 3.965 -14.469 1 79.62 109 ASN A N 1
ATOM 894 C CA . ASN A 1 109 ? -14.305 3.264 -14.008 1 79.62 109 ASN A CA 1
ATOM 895 C C . ASN A 1 109 ? -14.469 3.379 -12.492 1 79.62 109 ASN A C 1
ATOM 897 O O . ASN A 1 109 ? -14.797 2.398 -11.82 1 79.62 109 ASN A O 1
ATOM 901 N N . GLY A 1 110 ? -14.07 4.426 -11.82 1 90.06 110 GLY A N 1
ATOM 902 C CA . GLY A 1 110 ? -14.289 4.566 -10.391 1 90.06 110 GLY A CA 1
ATOM 903 C C . GLY A 1 110 ? -13.109 4.098 -9.562 1 90.06 110 GLY A C 1
ATOM 904 O O . GLY A 1 110 ? -13.273 3.727 -8.398 1 90.06 110 GLY A O 1
ATOM 905 N N . LEU A 1 111 ? -12.094 4.031 -10.203 1 93.31 111 LEU A N 1
ATOM 906 C CA . LEU A 1 111 ? -10.852 3.648 -9.539 1 93.31 111 LEU A CA 1
ATOM 907 C C . LEU A 1 111 ? -9.828 4.777 -9.602 1 93.31 111 LEU A C 1
ATOM 909 O O . LEU A 1 111 ? -9.664 5.41 -10.641 1 93.31 111 LEU A O 1
ATOM 913 N N . VAL A 1 112 ? -9.266 5.016 -8.445 1 96.06 112 VAL A N 1
ATOM 914 C CA . VAL A 1 112 ? -8.273 6.086 -8.336 1 96.06 112 VAL A CA 1
ATOM 915 C C . VAL A 1 112 ? -6.926 5.5 -7.934 1 96.06 112 VAL A C 1
ATOM 917 O O . VAL A 1 112 ? -6.852 4.633 -7.059 1 96.06 112 VAL A O 1
ATOM 920 N N . ARG A 1 113 ? -5.906 5.863 -8.641 1 96.5 113 ARG A N 1
ATOM 921 C CA . ARG A 1 113 ? -4.539 5.582 -8.211 1 96.5 113 ARG A CA 1
ATOM 922 C C . ARG A 1 113 ? -3.969 6.742 -7.406 1 96.5 113 ARG A C 1
ATOM 924 O O . ARG A 1 113 ? -3.908 7.871 -7.891 1 96.5 113 ARG A O 1
ATOM 931 N N . LEU A 1 114 ? -3.619 6.504 -6.184 1 97.69 114 LEU A N 1
ATOM 932 C CA . LEU A 1 114 ? -2.982 7.488 -5.316 1 97.69 114 LEU A CA 1
ATOM 933 C C . LEU A 1 114 ? -1.502 7.176 -5.133 1 97.69 114 LEU A C 1
ATOM 935 O O . LEU A 1 114 ? -1.144 6.074 -4.715 1 97.69 114 LEU A O 1
ATOM 939 N N . VAL A 1 115 ? -0.657 8.062 -5.523 1 97.62 115 VAL A N 1
ATOM 940 C CA . VAL A 1 115 ? 0.783 7.941 -5.32 1 97.62 115 VAL A CA 1
ATOM 941 C C . VAL A 1 115 ? 1.25 8.984 -4.305 1 97.62 115 VAL A C 1
ATOM 943 O O . VAL A 1 115 ? 1.073 10.188 -4.512 1 97.62 115 VAL A O 1
ATOM 946 N N . VAL A 1 116 ? 1.797 8.547 -3.197 1 97.19 116 VAL A N 1
ATOM 947 C CA . VAL A 1 116 ? 2.359 9.43 -2.18 1 97.19 116 VAL A CA 1
ATOM 948 C C . VAL A 1 116 ? 3.885 9.344 -2.207 1 97.19 116 VAL A C 1
ATOM 950 O O . VAL A 1 116 ? 4.453 8.266 -2.037 1 97.19 116 VAL A O 1
ATOM 953 N N . THR A 1 117 ? 4.508 10.422 -2.506 1 96.81 117 THR A N 1
ATOM 954 C CA . THR A 1 117 ? 5.96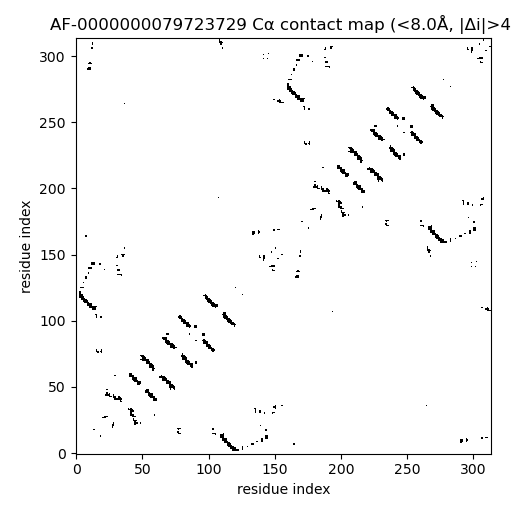1 10.531 -2.543 1 96.81 117 THR A CA 1
ATOM 955 C C . THR A 1 117 ? 6.461 11.469 -1.446 1 96.81 117 THR A C 1
ATOM 957 O O . THR A 1 117 ? 6.035 12.625 -1.368 1 96.81 117 THR A O 1
ATOM 960 N N . HIS A 1 118 ? 7.23 11.016 -0.554 1 95.75 118 HIS A N 1
ATOM 961 C CA . HIS A 1 118 ? 7.891 11.797 0.488 1 95.75 118 HIS A CA 1
ATOM 962 C C . HIS A 1 118 ? 9.398 11.828 0.281 1 95.75 118 HIS A C 1
ATOM 964 O O . HIS A 1 118 ? 10.07 10.805 0.423 1 95.75 118 HIS A O 1
ATOM 970 N N . GLU A 1 119 ? 9.883 12.984 -0.017 1 95.12 119 GLU A N 1
ATOM 971 C CA . GLU A 1 119 ? 11.273 13.125 -0.435 1 95.12 119 GLU A CA 1
ATOM 972 C C . GLU A 1 119 ? 12.039 14.031 0.518 1 95.12 119 GLU A C 1
ATOM 974 O O . GLU A 1 119 ? 11.445 14.703 1.366 1 95.12 119 GLU A O 1
ATOM 979 N N . ASP A 1 120 ? 13.383 14.016 0.307 1 91.75 120 ASP A N 1
ATOM 980 C CA . ASP A 1 120 ? 14.312 14.844 1.065 1 91.75 120 ASP A CA 1
ATOM 981 C C . ASP A 1 120 ? 14.281 14.492 2.551 1 91.75 120 ASP A C 1
ATOM 983 O O . ASP A 1 120 ? 14.141 15.375 3.4 1 91.75 120 ASP A O 1
ATOM 987 N N . LEU A 1 121 ? 14.297 13.188 2.744 1 89.31 121 LEU A N 1
ATOM 988 C CA . LEU A 1 121 ? 14.188 12.688 4.109 1 89.31 121 LEU A CA 1
ATOM 989 C C . LEU A 1 121 ? 15.57 12.414 4.703 1 89.31 121 LEU A C 1
ATOM 991 O O . LEU A 1 121 ? 16.484 11.984 3.992 1 89.31 121 LEU A O 1
ATOM 995 N N . ASP A 1 122 ? 15.68 12.797 5.91 1 83.31 122 ASP A N 1
ATOM 996 C CA . ASP A 1 122 ? 16.828 12.234 6.617 1 83.31 122 ASP A CA 1
ATOM 997 C C . ASP A 1 122 ? 16.562 10.789 7.035 1 83.31 122 ASP A C 1
ATOM 999 O O . ASP A 1 122 ? 15.43 10.305 6.922 1 83.31 122 ASP A O 1
ATOM 1003 N N . HIS A 1 123 ? 17.562 10.125 7.438 1 81.31 123 HIS A N 1
ATOM 1004 C CA . HIS A 1 123 ? 17.453 8.695 7.703 1 81.31 123 HIS A CA 1
ATOM 1005 C C . HIS A 1 123 ? 16.469 8.414 8.836 1 81.31 123 HIS A C 1
ATOM 1007 O O . HIS A 1 123 ? 15.734 7.43 8.789 1 81.31 123 HIS A O 1
ATOM 1013 N N . GLN A 1 124 ? 16.484 9.242 9.781 1 78.69 124 GLN A N 1
ATOM 1014 C CA . GLN A 1 124 ? 15.594 9.055 10.922 1 78.69 124 GLN A CA 1
ATOM 1015 C C . GLN A 1 124 ? 14.133 9.234 10.516 1 78.69 124 GLN A C 1
ATOM 1017 O O . GLN A 1 124 ? 13.281 8.406 10.852 1 78.69 124 GLN A O 1
ATOM 1022 N N . MET A 1 125 ? 13.875 10.227 9.773 1 79.94 125 MET A N 1
ATOM 1023 C CA . MET A 1 125 ? 12.516 10.492 9.305 1 79.94 125 MET A CA 1
ATOM 1024 C C . MET A 1 125 ? 12.055 9.406 8.336 1 79.94 125 MET A C 1
ATOM 1026 O O . MET A 1 125 ? 10.898 8.984 8.391 1 79.94 125 MET A O 1
ATOM 1030 N N . HIS A 1 126 ? 12.969 9 7.609 1 86.25 126 HIS A N 1
ATOM 1031 C CA . HIS A 1 126 ? 12.648 7.961 6.633 1 86.25 126 HIS A CA 1
ATOM 1032 C C . HIS A 1 126 ? 12.164 6.688 7.32 1 86.25 126 HIS A C 1
ATOM 1034 O O . HIS A 1 126 ? 11.172 6.09 6.902 1 86.25 126 HIS A O 1
ATOM 1040 N N . ALA A 1 127 ? 12.836 6.309 8.328 1 82.19 127 ALA A N 1
ATOM 1041 C CA . ALA A 1 127 ? 12.461 5.102 9.055 1 82.19 127 ALA A CA 1
ATOM 1042 C C . ALA A 1 127 ? 11.078 5.242 9.68 1 82.19 127 ALA A C 1
ATOM 1044 O O . ALA A 1 127 ? 10.266 4.312 9.625 1 82.19 127 ALA A O 1
ATOM 1045 N N . GLY A 1 128 ? 10.781 6.344 10.266 1 80.94 128 GLY A N 1
ATOM 1046 C CA . GLY A 1 128 ? 9.5 6.598 10.898 1 80.94 128 GLY A CA 1
ATOM 1047 C C . GLY A 1 128 ? 8.344 6.629 9.922 1 80.94 128 GLY A C 1
ATOM 1048 O O . GLY A 1 128 ? 7.336 5.945 10.117 1 80.94 128 GLY A O 1
ATOM 1049 N N . ILE A 1 129 ? 8.578 7.316 8.859 1 83.69 129 ILE A N 1
ATOM 1050 C CA . ILE A 1 129 ? 7.469 7.523 7.934 1 83.69 129 ILE A CA 1
ATOM 1051 C C . ILE A 1 129 ? 7.234 6.254 7.117 1 83.69 129 ILE A C 1
ATOM 1053 O O . ILE A 1 129 ? 6.125 6.016 6.637 1 83.69 129 ILE A O 1
ATOM 1057 N N . SER A 1 130 ? 8.242 5.457 6.949 1 85.19 130 SER A N 1
ATOM 1058 C CA . SER A 1 130 ? 8.117 4.215 6.195 1 85.19 130 SER A CA 1
ATOM 1059 C C . SER A 1 130 ? 7.172 3.238 6.887 1 85.19 130 SER A C 1
ATOM 1061 O O . SER A 1 130 ? 6.594 2.361 6.242 1 85.19 130 SER A O 1
ATOM 1063 N N . LYS A 1 131 ? 6.992 3.445 8.125 1 84.31 131 LYS A N 1
ATOM 1064 C CA . LYS A 1 131 ? 6.023 2.654 8.883 1 84.31 131 LYS A CA 1
ATOM 1065 C C . LYS A 1 131 ? 4.688 3.387 9 1 84.31 131 LYS A C 1
ATOM 1067 O O . LYS A 1 131 ? 3.631 2.754 9.031 1 84.31 131 LYS A O 1
ATOM 1072 N N . GLY A 1 132 ? 4.777 4.629 9.016 1 90.81 132 GLY A N 1
ATOM 1073 C CA . GLY A 1 132 ? 3.6 5.449 9.258 1 90.81 132 GLY A CA 1
ATOM 1074 C C . GLY A 1 132 ? 2.697 5.57 8.047 1 90.81 132 GLY A C 1
ATOM 1075 O O . GLY A 1 132 ? 1.5 5.281 8.125 1 90.81 132 GLY A O 1
ATOM 1076 N N . TRP A 1 133 ? 3.305 5.871 6.887 1 94.62 133 TRP A N 1
ATOM 1077 C CA . TRP A 1 133 ? 2.531 6.129 5.68 1 94.62 133 TRP A CA 1
ATOM 1078 C C . TRP A 1 133 ? 1.685 4.918 5.305 1 94.62 133 TRP A C 1
ATOM 1080 O O . TRP A 1 133 ? 0.49 5.047 5.027 1 94.62 133 TRP A O 1
ATOM 1090 N N . PRO A 1 134 ? 2.26 3.709 5.32 1 95.69 134 PRO A N 1
ATOM 1091 C CA . PRO A 1 134 ? 1.442 2.549 4.961 1 95.69 134 PRO A CA 1
ATOM 1092 C C . PRO A 1 134 ? 0.207 2.398 5.844 1 95.69 134 PRO A C 1
ATOM 1094 O O . PRO A 1 134 ? -0.871 2.053 5.355 1 95.69 134 PRO A O 1
ATOM 1097 N N . MET A 1 135 ? 0.357 2.664 7.07 1 93.31 135 MET A N 1
ATOM 1098 C CA . MET A 1 135 ? -0.77 2.566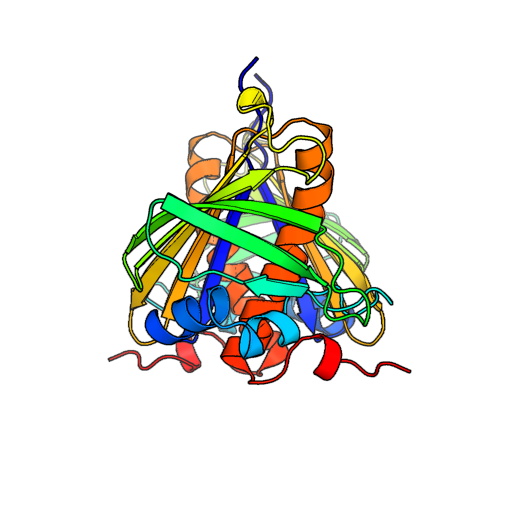 7.992 1 93.31 135 MET A CA 1
ATOM 1099 C C . MET A 1 135 ? -1.838 3.602 7.66 1 93.31 135 MET A C 1
ATOM 1101 O O . MET A 1 135 ? -3.016 3.264 7.52 1 93.31 135 MET A O 1
ATOM 1105 N N . ILE A 1 136 ? -1.443 4.781 7.48 1 93.56 136 ILE A N 1
ATOM 1106 C CA . ILE A 1 136 ? -2.361 5.887 7.227 1 93.56 136 ILE A CA 1
ATOM 1107 C C . ILE A 1 136 ? -3.066 5.676 5.891 1 93.56 136 ILE A C 1
ATOM 1109 O O . ILE A 1 136 ? -4.285 5.84 5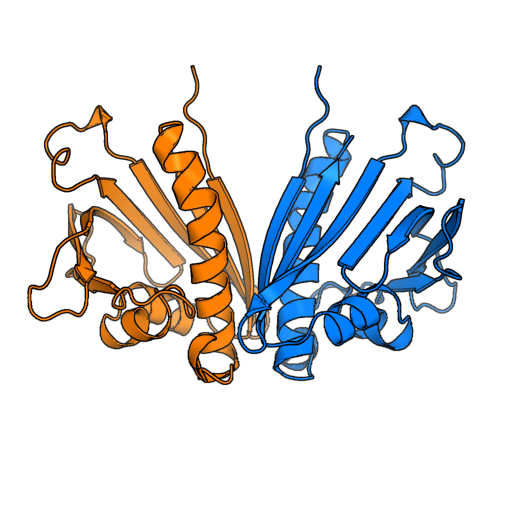.789 1 93.56 136 ILE A O 1
ATOM 1113 N N . LEU A 1 137 ? -2.307 5.297 4.875 1 96.31 137 LEU A N 1
ATOM 1114 C CA . LEU A 1 137 ? -2.855 5.152 3.531 1 96.31 137 LEU A CA 1
ATOM 1115 C C . LEU A 1 137 ? -3.738 3.912 3.434 1 96.31 137 LEU A C 1
ATOM 1117 O O . LEU A 1 137 ? -4.727 3.904 2.697 1 96.31 137 LEU A O 1
ATOM 1121 N N . SER A 1 138 ? -3.385 2.859 4.18 1 96.19 138 SER A N 1
ATOM 1122 C CA . SER A 1 138 ? -4.281 1.714 4.289 1 96.19 138 SER A CA 1
ATOM 1123 C C . SER A 1 138 ? -5.605 2.107 4.934 1 96.19 138 SER A C 1
ATOM 1125 O O . SER A 1 138 ? -6.672 1.663 4.5 1 96.19 138 SER A O 1
ATOM 1127 N N . ASN A 1 139 ? -5.484 2.871 5.992 1 94.44 139 ASN A N 1
ATOM 1128 C CA . ASN A 1 139 ? -6.676 3.342 6.691 1 94.44 139 ASN A CA 1
ATOM 1129 C C . ASN A 1 139 ? -7.539 4.23 5.797 1 94.44 139 ASN A C 1
ATOM 1131 O O . ASN A 1 139 ? -8.766 4.105 5.785 1 94.44 139 ASN A O 1
ATOM 1135 N N . LEU A 1 140 ? -6.906 5.141 5.051 1 95.56 140 LEU A N 1
ATOM 1136 C CA . LEU A 1 140 ? -7.605 6.004 4.105 1 95.56 140 LEU A CA 1
ATOM 1137 C C . LEU A 1 140 ? -8.391 5.172 3.092 1 95.56 140 LEU A C 1
ATOM 1139 O O . LEU A 1 140 ? -9.562 5.453 2.826 1 95.56 140 LEU A O 1
ATOM 1143 N N . LYS A 1 141 ? -7.672 4.203 2.525 1 96.25 141 LYS A N 1
ATOM 1144 C CA . LYS A 1 141 ? -8.32 3.332 1.552 1 96.25 141 LYS A CA 1
ATOM 1145 C C . LYS A 1 141 ? -9.531 2.637 2.16 1 96.25 141 LYS A C 1
ATOM 1147 O O . LYS A 1 141 ? -10.609 2.617 1.56 1 96.25 141 LYS A O 1
ATOM 1152 N N . THR A 1 142 ? -9.359 2.012 3.318 1 94.31 142 THR A N 1
ATOM 1153 C CA . THR A 1 142 ? -10.461 1.343 4.008 1 94.31 142 THR A CA 1
ATOM 1154 C C . THR A 1 142 ? -11.625 2.303 4.223 1 94.31 142 THR A C 1
ATOM 1156 O O . THR A 1 142 ? -12.781 1.967 3.936 1 94.31 142 THR A O 1
ATOM 1159 N N . PHE A 1 143 ? -11.367 3.48 4.688 1 93.62 143 PHE A N 1
ATOM 1160 C CA . PHE A 1 143 ? -12.375 4.496 4.973 1 93.62 143 PHE A CA 1
ATOM 1161 C C . PHE A 1 143 ? -13.133 4.875 3.707 1 93.62 143 PHE A C 1
ATOM 1163 O O . PHE A 1 143 ? -14.367 4.895 3.699 1 93.62 143 PHE A O 1
ATOM 1170 N N . LEU A 1 144 ? -12.406 5.168 2.625 1 93.88 144 LEU A N 1
ATOM 1171 C CA . LEU A 1 144 ? -13.023 5.648 1.394 1 93.88 144 LEU A CA 1
ATOM 1172 C C . LEU A 1 144 ? -13.883 4.555 0.754 1 93.88 144 LEU A C 1
ATOM 1174 O O . LEU A 1 144 ? -14.875 4.852 0.09 1 93.88 144 LEU A O 1
ATOM 1178 N N . GLU A 1 145 ? -13.531 3.297 0.987 1 93.12 145 GLU A N 1
ATOM 1179 C CA . GLU A 1 145 ? -14.242 2.203 0.334 1 93.12 145 GLU A CA 1
ATOM 1180 C C . GLU A 1 145 ? -15.406 1.713 1.192 1 93.12 145 GLU A C 1
ATOM 1182 O O . GLU A 1 145 ? -16.406 1.231 0.667 1 93.12 145 GLU A O 1
ATOM 1187 N N . SER A 1 146 ? -15.227 1.792 2.484 1 90.38 146 SER A N 1
ATOM 1188 C CA . SER A 1 146 ? -16.234 1.172 3.348 1 90.38 146 SER A CA 1
ATOM 1189 C C . SER A 1 146 ? -17.062 2.223 4.078 1 90.38 146 SER A C 1
ATOM 1191 O O . SER A 1 146 ? -18.125 1.917 4.609 1 90.38 146 SER A O 1
ATOM 1193 N N . GLY A 1 147 ? -16.5 3.455 4.184 1 87.88 147 GLY A N 1
ATOM 1194 C CA . GLY A 1 147 ? -17.109 4.496 4.988 1 87.88 147 GLY A CA 1
ATOM 1195 C C . GLY A 1 147 ? -16.703 4.441 6.449 1 87.88 147 GLY A C 1
ATOM 1196 O O . GLY A 1 147 ? -17.078 5.309 7.238 1 87.88 147 GLY A O 1
ATOM 1197 N N . ARG A 1 148 ? -15.961 3.367 6.836 1 87.31 148 ARG A N 1
ATOM 1198 C CA . ARG A 1 148 ? -15.469 3.203 8.203 1 87.31 148 ARG A CA 1
ATOM 1199 C C . ARG A 1 148 ? -13.961 2.988 8.219 1 87.31 148 ARG A C 1
ATOM 1201 O O . ARG A 1 148 ? -13.43 2.176 7.457 1 87.31 148 ARG A O 1
ATOM 1208 N N . ALA A 1 149 ? -13.25 3.744 9.062 1 87.75 149 ALA A N 1
ATOM 1209 C CA . ALA A 1 149 ? -11.805 3.59 9.203 1 87.75 149 ALA A CA 1
ATOM 1210 C C . ALA A 1 149 ? -11.453 2.24 9.82 1 87.75 149 ALA A C 1
ATOM 1212 O O . ALA A 1 149 ? -12.336 1.518 10.289 1 87.75 149 ALA A O 1
ATOM 1213 N N . LEU A 1 150 ? -10.211 1.867 9.805 1 85.06 150 LEU A N 1
ATOM 1214 C CA . LEU A 1 150 ? -9.742 0.58 10.305 1 85.06 150 LEU A CA 1
ATOM 1215 C C . LEU A 1 150 ? -10.094 0.41 11.781 1 85.06 150 LEU A C 1
ATOM 1217 O O . LEU A 1 150 ? -10.469 -0.681 12.211 1 85.06 150 LEU A O 1
ATOM 1221 N N . SER A 1 151 ? -9.969 1.507 12.508 1 76.44 151 SER A N 1
ATOM 1222 C CA . SER A 1 151 ? -10.25 1.466 13.938 1 76.44 151 SER A CA 1
ATOM 1223 C C . SER A 1 151 ? -11.695 1.061 14.211 1 76.44 151 SER A C 1
ATOM 1225 O O . SER A 1 151 ? -12 0.502 15.266 1 76.44 151 SER A O 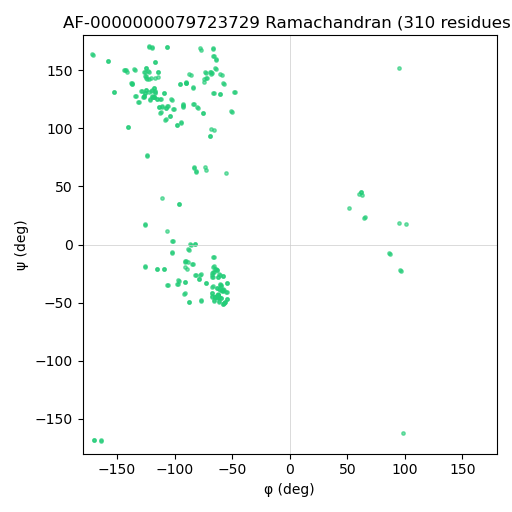1
ATOM 1227 N N . GLU A 1 152 ? -12.547 1.323 13.297 1 82 152 GLU A N 1
ATOM 1228 C CA . GLU A 1 152 ? -13.969 1.037 13.445 1 82 152 GLU A CA 1
ATOM 1229 C C . GLU A 1 152 ? -14.305 -0.361 12.93 1 82 152 GLU A C 1
ATOM 1231 O O . GLU A 1 152 ? -15.414 -0.856 13.148 1 82 152 GLU A O 1
ATOM 1236 N N . GLN A 1 153 ? -13.398 -0.921 12.227 1 74.44 153 GLN A N 1
ATOM 1237 C CA . GLN A 1 153 ? -13.617 -2.246 11.656 1 74.44 153 GLN A CA 1
ATOM 1238 C C . GLN A 1 153 ? -13.133 -3.34 12.609 1 74.44 153 GLN A C 1
ATOM 1240 O O . GLN A 1 153 ? -13.469 -4.512 12.43 1 74.44 153 GLN A O 1
ATOM 1245 N N . ILE A 1 154 ? -12.359 -2.854 13.602 1 72.5 154 ILE A N 1
ATOM 1246 C CA . ILE A 1 154 ? -11.727 -3.861 14.445 1 72.5 154 ILE A CA 1
ATOM 1247 C C . ILE A 1 154 ? -12.242 -3.729 15.875 1 72.5 154 ILE A C 1
ATOM 1249 O O . ILE A 1 154 ? -12.742 -2.672 16.266 1 72.5 154 ILE A O 1
ATOM 1253 N N . SER A 1 155 ? -12.43 -4.863 16.578 1 61.44 155 SER A N 1
ATOM 1254 C CA . SER A 1 155 ? -12.805 -4.816 17.984 1 61.44 155 SER A CA 1
ATOM 1255 C C . SER A 1 155 ? -11.664 -4.266 18.844 1 61.44 155 SER A C 1
ATOM 1257 O O . SER A 1 155 ? -10.531 -4.738 18.766 1 61.44 155 SER A O 1
ATOM 1259 N N . VAL A 1 156 ? -11.703 -3.062 19.188 1 49.59 156 VAL A N 1
ATOM 1260 C CA . VAL A 1 156 ? -10.688 -2.512 20.078 1 49.59 156 VAL A CA 1
ATOM 1261 C C . VAL A 1 156 ? -10.922 -3.01 21.5 1 49.59 156 VAL A C 1
ATOM 1263 O O . VAL A 1 156 ? -11.945 -2.703 22.125 1 49.59 156 VAL A O 1
ATOM 1266 N N . THR A 1 157 ? -10.797 -4.227 21.844 1 40.72 157 THR A N 1
ATOM 1267 C CA . THR A 1 157 ? -10.953 -4.566 23.25 1 40.72 157 THR A CA 1
ATOM 1268 C C . THR A 1 157 ? -9.719 -4.152 24.047 1 40.72 157 THR A C 1
ATOM 1270 O O . THR A 1 157 ? -8.594 -4.273 23.562 1 40.72 157 THR A O 1
ATOM 1273 N N . MET B 1 1 ? 26.703 -5.285 -8.078 1 49.22 1 MET B N 1
ATOM 1274 C CA . MET B 1 1 ? 25.828 -4.207 -7.629 1 49.22 1 MET B CA 1
ATOM 1275 C C . MET B 1 1 ? 24.562 -4.766 -6.969 1 49.22 1 MET B C 1
ATOM 1277 O O . MET B 1 1 ? 24.125 -5.871 -7.297 1 49.22 1 MET B O 1
ATOM 1281 N N . GLU B 1 2 ? 24.203 -4.508 -5.758 1 65.56 2 GLU B N 1
ATOM 1282 C CA . GLU B 1 2 ? 23.109 -5.047 -4.957 1 65.56 2 GLU B CA 1
ATOM 1283 C C . GLU B 1 2 ? 21.781 -4.988 -5.715 1 65.56 2 GLU B C 1
ATOM 1285 O O . GLU B 1 2 ? 21.469 -3.977 -6.348 1 65.56 2 GLU B O 1
ATOM 1290 N N . LYS B 1 3 ? 21.25 -6.078 -6.016 1 78.25 3 LYS B N 1
ATOM 1291 C CA . LYS B 1 3 ? 20 -6.168 -6.762 1 78.25 3 LYS B CA 1
ATOM 1292 C C . LYS B 1 3 ? 18.875 -5.418 -6.047 1 78.25 3 LYS B C 1
ATOM 1294 O O . LYS B 1 3 ? 18.766 -5.469 -4.82 1 78.25 3 LYS B O 1
ATOM 1299 N N . PRO B 1 4 ? 18.125 -4.75 -6.742 1 83.56 4 PRO B N 1
ATOM 1300 C CA . PRO B 1 4 ? 17.031 -3.986 -6.129 1 83.56 4 PRO B CA 1
ATOM 1301 C C . PRO B 1 4 ? 15.992 -4.875 -5.453 1 83.56 4 PRO B C 1
ATOM 1303 O O . PRO B 1 4 ? 15.938 -6.078 -5.727 1 83.56 4 PRO B O 1
ATOM 1306 N N . SER B 1 5 ? 15.359 -4.336 -4.445 1 90.56 5 SER B N 1
ATOM 1307 C CA . SER B 1 5 ? 14.258 -5 -3.762 1 90.56 5 SER B CA 1
ATOM 1308 C C . SER B 1 5 ? 13.008 -4.129 -3.746 1 90.56 5 SER B C 1
ATOM 1310 O O . SER B 1 5 ? 13.094 -2.914 -3.941 1 90.56 5 SER B O 1
ATOM 1312 N N . PHE B 1 6 ? 12.008 -4.734 -3.701 1 92.81 6 PHE B N 1
ATOM 1313 C CA . PHE B 1 6 ? 10.703 -4.086 -3.57 1 92.81 6 PHE B CA 1
ATOM 1314 C C . PHE B 1 6 ? 10.016 -4.516 -2.283 1 92.81 6 PHE B C 1
ATOM 1316 O O . PHE B 1 6 ? 9.922 -5.711 -1.988 1 92.81 6 PHE B O 1
ATOM 1323 N N . VAL B 1 7 ? 9.609 -3.5 -1.498 1 94.31 7 VAL B N 1
ATOM 1324 C CA . VAL B 1 7 ? 8.883 -3.783 -0.267 1 94.31 7 VAL B CA 1
ATOM 1325 C C . VAL B 1 7 ? 7.555 -3.021 -0.265 1 94.31 7 VAL B C 1
ATOM 1327 O O . VAL B 1 7 ? 7.52 -1.827 -0.573 1 94.31 7 VAL B O 1
ATOM 1330 N N . TYR B 1 8 ? 6.527 -3.672 0.065 1 95.62 8 TYR B N 1
ATOM 1331 C CA . TYR B 1 8 ? 5.195 -3.082 0.172 1 95.62 8 TYR B CA 1
ATOM 1332 C C . TYR B 1 8 ? 4.504 -3.529 1.454 1 95.62 8 TYR B C 1
ATOM 1334 O O . TYR B 1 8 ? 4.457 -4.723 1.758 1 95.62 8 TYR B O 1
ATOM 1342 N N . VAL B 1 9 ? 4.02 -2.543 2.201 1 96.44 9 VAL B N 1
ATOM 1343 C CA . VAL B 1 9 ? 3.326 -2.816 3.455 1 96.44 9 VAL B CA 1
ATOM 1344 C C . VAL B 1 9 ? 1.884 -2.322 3.367 1 96.44 9 VAL B C 1
ATOM 1346 O O . VAL B 1 9 ? 1.626 -1.229 2.859 1 96.44 9 VAL B O 1
ATOM 1349 N N . THR B 1 10 ? 0.916 -3.131 3.818 1 96.81 10 THR B N 1
ATOM 1350 C CA . THR B 1 10 ? -0.484 -2.729 3.891 1 96.81 10 THR B CA 1
ATOM 1351 C C . THR B 1 10 ? -1.155 -3.32 5.129 1 96.81 10 THR B C 1
ATOM 1353 O O . THR B 1 10 ? -0.691 -4.324 5.672 1 96.81 10 THR B O 1
ATOM 1356 N N . TYR B 1 11 ? -2.115 -2.619 5.637 1 94.94 11 TYR B N 1
ATOM 1357 C CA . TYR B 1 11 ? -2.922 -3.061 6.766 1 94.94 11 TYR B CA 1
ATOM 1358 C C . TYR B 1 11 ? -4.34 -3.396 6.324 1 94.94 11 TYR B C 1
ATOM 1360 O O . TYR B 1 11 ? -4.992 -2.602 5.641 1 94.94 11 TYR B O 1
ATOM 1368 N N . ILE B 1 12 ? -4.77 -4.543 6.734 1 96.06 12 ILE B N 1
ATOM 1369 C CA . ILE B 1 12 ? -6.039 -5.082 6.262 1 96.06 12 ILE B CA 1
ATOM 1370 C C . ILE B 1 12 ? -6.914 -5.461 7.457 1 96.06 12 ILE B C 1
ATOM 1372 O O . ILE B 1 12 ? -6.461 -6.152 8.375 1 96.06 12 ILE B O 1
ATOM 1376 N N . ALA B 1 13 ? -8.148 -4.945 7.449 1 94.44 13 ALA B N 1
ATOM 1377 C CA . ALA B 1 13 ? -9.125 -5.43 8.414 1 94.44 13 ALA B CA 1
ATOM 1378 C C . ALA B 1 13 ? -9.539 -6.867 8.109 1 94.44 13 ALA B C 1
ATOM 1380 O O . ALA B 1 13 ? -10.422 -7.105 7.281 1 94.44 13 ALA B O 1
ATOM 1381 N N . SER B 1 14 ? -8.938 -7.789 8.664 1 94.75 14 SER B N 1
ATOM 1382 C CA . SER B 1 14 ? -9.102 -9.219 8.414 1 94.75 14 SER B CA 1
ATOM 1383 C C . SER B 1 14 ? -8.359 -10.047 9.461 1 94.75 14 SER B C 1
ATOM 1385 O O . SER B 1 14 ? -8.078 -9.562 10.562 1 94.75 14 SER B O 1
ATOM 1387 N N . THR B 1 15 ? -8.203 -11.312 9.258 1 94.5 15 THR B N 1
ATOM 1388 C CA . THR B 1 15 ? -7.41 -12.195 10.102 1 94.5 15 THR B CA 1
ATOM 1389 C C . THR B 1 15 ? -6.238 -12.789 9.32 1 94.5 15 THR B C 1
ATOM 1391 O O . THR B 1 15 ? -6.254 -12.805 8.094 1 94.5 15 THR B O 1
ATOM 1394 N N . GLN B 1 16 ? -5.27 -13.172 10.062 1 96.19 16 GLN B N 1
ATOM 1395 C CA . GLN B 1 16 ? -4.117 -13.797 9.414 1 96.19 16 GLN B CA 1
ATOM 1396 C C . GLN B 1 16 ? -4.547 -14.984 8.562 1 96.19 16 GLN B C 1
ATOM 1398 O O . GLN B 1 16 ? -4.023 -15.188 7.461 1 96.19 16 GLN B O 1
ATOM 1403 N N . GLU B 1 17 ? -5.5 -15.766 9.117 1 96.12 17 GLU B N 1
ATOM 1404 C CA . GLU B 1 17 ? -5.961 -16.969 8.43 1 96.12 17 GLU B CA 1
ATOM 1405 C C . GLU B 1 17 ? -6.602 -16.625 7.086 1 96.12 17 GLU B C 1
ATOM 1407 O O . GLU B 1 17 ? -6.359 -17.297 6.086 1 96.12 17 GLU B O 1
ATOM 1412 N N . LYS B 1 18 ? -7.395 -15.609 7.066 1 95.44 18 LYS B N 1
ATOM 1413 C CA . LYS B 1 18 ? -8.062 -15.203 5.832 1 95.44 18 LYS B CA 1
ATOM 1414 C C . LYS B 1 18 ? -7.059 -14.68 4.812 1 95.44 18 LYS B C 1
ATOM 1416 O O . LYS B 1 18 ? -7.176 -14.969 3.617 1 95.44 18 LYS B O 1
ATOM 1421 N N . VAL B 1 19 ? -6.098 -13.898 5.246 1 96.62 19 VAL B N 1
ATOM 1422 C CA . VAL B 1 19 ? -5.066 -13.383 4.355 1 96.62 19 VAL B CA 1
ATOM 1423 C C . VAL B 1 19 ? -4.254 -14.539 3.775 1 96.62 19 VAL B C 1
ATOM 1425 O O . VAL B 1 19 ? -3.99 -14.578 2.572 1 96.62 19 VAL B O 1
ATOM 1428 N N . TRP B 1 20 ? -3.865 -15.477 4.637 1 97 20 TRP B N 1
ATOM 1429 C CA . TRP B 1 20 ? -3.135 -16.656 4.195 1 97 20 TRP B CA 1
ATOM 1430 C C . TRP B 1 20 ? -3.922 -17.422 3.135 1 97 20 TRP B C 1
ATOM 1432 O O . TRP B 1 20 ? -3.389 -17.75 2.072 1 97 20 TRP B O 1
ATOM 1442 N N . ARG B 1 21 ? -5.125 -17.672 3.43 1 95.81 21 ARG B N 1
ATOM 1443 C CA . ARG B 1 21 ? -5.977 -18.406 2.5 1 95.81 21 ARG B CA 1
ATOM 1444 C C . ARG B 1 21 ? -6.078 -17.688 1.162 1 95.81 21 ARG B C 1
ATOM 1446 O O . ARG B 1 21 ? -6.102 -18.328 0.106 1 95.81 21 ARG B O 1
ATOM 1453 N N . ALA B 1 22 ? -6.176 -16.391 1.195 1 95.44 22 ALA B N 1
ATOM 1454 C CA . ALA B 1 22 ? -6.297 -15.602 -0.024 1 95.44 22 ALA B CA 1
ATOM 1455 C C . ALA B 1 22 ? -5.062 -15.758 -0.905 1 95.44 22 ALA B C 1
ATOM 1457 O O . ALA B 1 22 ? -5.141 -15.617 -2.127 1 95.44 22 ALA B O 1
ATOM 1458 N N . LEU B 1 23 ? -3.896 -16.047 -0.308 1 94.94 23 LEU B N 1
ATOM 1459 C CA . LEU B 1 23 ? -2.646 -16.141 -1.057 1 94.94 23 LEU B CA 1
ATOM 1460 C C . LEU B 1 23 ? -2.51 -17.516 -1.706 1 94.94 23 LEU B C 1
ATOM 1462 O O . LEU B 1 23 ? -1.87 -17.656 -2.752 1 94.94 23 LEU B O 1
ATOM 1466 N N . ILE B 1 24 ? -3.158 -18.531 -1.099 1 93.75 24 ILE B N 1
ATOM 1467 C CA . ILE B 1 24 ? -2.818 -19.875 -1.538 1 93.75 24 ILE B CA 1
ATOM 1468 C C . ILE B 1 24 ? -4.031 -20.531 -2.197 1 93.75 24 ILE B C 1
ATOM 1470 O O . ILE B 1 24 ? -3.9 -21.531 -2.902 1 93.75 24 ILE B O 1
ATOM 1474 N N . ASP B 1 25 ? -5.188 -20.062 -1.927 1 92.25 25 ASP B N 1
ATOM 1475 C CA . ASP B 1 25 ? -6.406 -20.625 -2.496 1 92.25 25 ASP B CA 1
ATOM 1476 C C . ASP B 1 25 ? -6.633 -20.125 -3.922 1 92.25 25 ASP B C 1
ATOM 1478 O O . ASP B 1 25 ? -6.875 -18.938 -4.137 1 92.25 25 ASP B O 1
ATOM 1482 N N . THR B 1 26 ? -6.625 -21.016 -4.781 1 88.06 26 THR B N 1
ATOM 1483 C CA . THR B 1 26 ? -6.738 -20.703 -6.203 1 88.06 26 THR B CA 1
ATOM 1484 C C . THR B 1 26 ? -8.055 -19.984 -6.496 1 88.06 26 THR B C 1
ATOM 1486 O O . THR B 1 26 ? -8.109 -19.078 -7.332 1 88.06 26 THR B O 1
ATOM 1489 N N . GLU B 1 27 ? -9.109 -20.406 -5.855 1 87.19 27 GLU B N 1
ATOM 1490 C CA . GLU B 1 27 ? -10.43 -19.828 -6.078 1 87.19 27 GLU B CA 1
ATOM 1491 C C . GLU B 1 27 ? -10.484 -18.375 -5.609 1 87.19 27 GLU B C 1
ATOM 1493 O O . GLU B 1 27 ? -11.281 -17.578 -6.113 1 87.19 27 GLU B O 1
ATOM 1498 N N . VAL B 1 28 ? -9.633 -18.062 -4.727 1 89 28 VAL B N 1
ATOM 1499 C CA . VAL B 1 28 ? -9.625 -16.719 -4.172 1 89 28 VAL B CA 1
ATOM 1500 C C . VAL B 1 28 ? -8.688 -15.828 -4.992 1 89 28 VAL B C 1
ATOM 1502 O O . VAL B 1 28 ? -9.031 -14.695 -5.32 1 89 28 VAL B O 1
ATOM 1505 N N . THR B 1 29 ? -7.559 -16.344 -5.355 1 90.25 29 THR B N 1
ATOM 1506 C CA . THR B 1 29 ? -6.551 -15.547 -6.059 1 90.25 29 THR B CA 1
ATOM 1507 C C . THR B 1 29 ? -7.102 -15.031 -7.383 1 90.25 29 THR B C 1
ATOM 1509 O O . THR B 1 29 ? -6.777 -13.922 -7.805 1 90.25 29 THR B O 1
ATOM 1512 N N . HIS B 1 30 ? -7.918 -15.781 -7.992 1 88.88 30 HIS B N 1
ATOM 1513 C CA . HIS B 1 30 ? -8.438 -15.375 -9.289 1 88.88 30 HIS B CA 1
ATOM 1514 C C . HIS B 1 30 ? -9.32 -14.141 -9.164 1 88.88 30 HIS B C 1
ATOM 1516 O O . HIS B 1 30 ? -9.562 -13.445 -10.156 1 88.88 30 HIS B O 1
ATOM 1522 N N . GLN B 1 31 ? -9.805 -13.859 -8.008 1 88.19 31 GLN B N 1
ATOM 1523 C CA . GLN B 1 31 ? -10.727 -12.758 -7.801 1 88.19 31 GLN B CA 1
ATOM 1524 C C . GLN B 1 31 ? -9.992 -11.422 -7.754 1 88.19 31 GLN B C 1
ATOM 1526 O O . GLN B 1 31 ? -10.547 -10.383 -8.133 1 88.19 31 GLN B O 1
ATOM 1531 N N . TYR B 1 32 ? -8.766 -11.484 -7.309 1 91.62 32 TYR B N 1
ATOM 1532 C CA . TYR B 1 32 ? -8.125 -10.195 -7.07 1 91.62 32 TYR B CA 1
ATOM 1533 C C . TYR B 1 32 ? -6.797 -10.102 -7.812 1 91.62 32 TYR B C 1
ATOM 1535 O O . TYR B 1 32 ? -6.25 -9.008 -7.984 1 91.62 32 TYR B O 1
ATOM 1543 N N . TRP B 1 33 ? -6.168 -11.18 -8.242 1 91.06 33 TRP B N 1
ATOM 1544 C CA . TRP B 1 33 ? -4.859 -11.133 -8.883 1 91.06 33 TRP B CA 1
ATOM 1545 C C . TRP B 1 33 ? -4.992 -10.812 -10.367 1 91.06 33 TRP B C 1
ATOM 1547 O O . TRP B 1 33 ? -4.637 -11.633 -11.219 1 91.06 33 TRP B O 1
ATOM 1557 N N . LEU B 1 34 ? -5.422 -9.68 -10.602 1 86.5 34 LEU B N 1
ATOM 1558 C CA . LEU B 1 34 ? -5.625 -9.148 -11.945 1 86.5 34 LEU B CA 1
ATOM 1559 C C . LEU B 1 34 ? -5.633 -7.625 -11.93 1 86.5 34 LEU B C 1
ATOM 1561 O O . LEU B 1 34 ? -5.789 -7.008 -10.875 1 86.5 34 LEU B O 1
ATOM 1565 N N . ASP B 1 35 ? -5.359 -7.074 -13.078 1 81.69 35 ASP B N 1
ATOM 1566 C CA . ASP B 1 35 ? -5.648 -5.66 -13.312 1 81.69 35 ASP B CA 1
ATOM 1567 C C . ASP B 1 35 ? -7.105 -5.457 -13.719 1 81.69 35 ASP B C 1
ATOM 1569 O O . ASP B 1 35 ? -7.539 -5.961 -14.758 1 81.69 35 ASP B O 1
ATOM 1573 N N . PRO B 1 36 ? -7.824 -4.68 -12.961 1 81.75 36 PRO B N 1
ATOM 1574 C CA . PRO B 1 36 ? -9.258 -4.52 -13.219 1 81.75 36 PRO B CA 1
ATOM 1575 C C . PRO B 1 36 ? -9.539 -3.879 -14.578 1 81.75 36 PRO B C 1
ATOM 1577 O O . PRO B 1 36 ? -10.656 -3.984 -15.094 1 81.75 36 PRO B O 1
ATOM 1580 N N . LEU B 1 37 ? -8.57 -3.18 -15.086 1 80.62 37 LEU B N 1
ATOM 1581 C CA . LEU B 1 37 ? -8.812 -2.482 -16.344 1 80.62 37 LEU B CA 1
ATOM 1582 C C . LEU B 1 37 ? -8.188 -3.236 -17.516 1 80.62 37 LEU B C 1
ATOM 1584 O O . LEU B 1 37 ? -8.344 -2.838 -18.672 1 80.62 37 LEU B O 1
ATOM 1588 N N . SER B 1 38 ? -7.48 -4.227 -17.219 1 80.38 38 SER B N 1
ATOM 1589 C CA . SER B 1 38 ? -6.84 -5.02 -18.266 1 80.38 38 SER B CA 1
ATOM 1590 C C . SER B 1 38 ? -7.77 -6.113 -18.766 1 80.38 38 SER B C 1
ATOM 1592 O O . SER B 1 38 ? -8.594 -6.641 -18.016 1 80.38 38 SER B O 1
ATOM 1594 N N . SER B 1 39 ? -7.637 -6.379 -20 1 78.38 39 SER B N 1
ATOM 1595 C CA . SER B 1 39 ? -8.375 -7.484 -20.594 1 78.38 39 SER B CA 1
ATOM 1596 C C . SER B 1 39 ? -7.676 -8.82 -20.344 1 78.38 39 SER B C 1
ATOM 1598 O O . SER B 1 39 ? -8.203 -9.875 -20.703 1 78.38 39 SER B O 1
ATOM 1600 N N . LYS B 1 40 ? -6.645 -8.742 -19.703 1 79.62 40 LYS B N 1
ATOM 1601 C CA . LYS B 1 40 ? -5.918 -9.977 -19.422 1 79.62 40 LYS B CA 1
ATOM 1602 C C . LYS B 1 40 ? -6.656 -10.812 -18.375 1 79.62 40 LYS B C 1
ATOM 1604 O O . LYS B 1 40 ? -7.301 -10.273 -17.484 1 79.62 40 LYS B O 1
ATOM 1609 N N . PRO B 1 41 ? -6.57 -12.07 -18.625 1 82.06 41 PRO B N 1
ATOM 1610 C CA . PRO B 1 41 ? -7.27 -12.938 -17.656 1 82.06 41 PRO B CA 1
ATOM 1611 C C . PRO B 1 41 ? -6.688 -12.852 -16.25 1 82.06 41 PRO B C 1
ATOM 1613 O O . PRO B 1 41 ? -5.543 -12.414 -16.078 1 82.06 41 PRO B O 1
ATOM 1616 N N . ALA B 1 42 ? -7.469 -13.219 -15.352 1 85.88 42 ALA B N 1
ATOM 1617 C CA . ALA B 1 42 ? -7.016 -13.32 -13.969 1 85.88 42 ALA B CA 1
ATOM 1618 C C . ALA B 1 42 ? -5.969 -14.422 -13.812 1 85.88 42 ALA B C 1
ATOM 1620 O O . ALA B 1 42 ? -5.754 -15.219 -14.734 1 85.88 42 ALA B O 1
ATOM 1621 N N . HIS B 1 43 ? -5.277 -14.328 -12.719 1 89.06 43 HIS B N 1
ATOM 1622 C CA . HIS B 1 43 ? -4.254 -15.336 -12.445 1 89.06 43 HIS B CA 1
ATOM 1623 C C . HIS B 1 43 ? -4.621 -16.172 -11.219 1 89.06 43 HIS B C 1
ATOM 1625 O O . HIS B 1 43 ? -5.336 -15.703 -10.336 1 89.06 43 HIS B O 1
ATOM 1631 N N . ILE B 1 44 ? -4.191 -17.422 -11.281 1 88.62 44 ILE B N 1
ATOM 1632 C CA . ILE B 1 44 ? -4.301 -18.312 -10.133 1 88.62 44 ILE B CA 1
ATOM 1633 C C . ILE B 1 44 ? -2.92 -18.844 -9.75 1 88.62 44 ILE B C 1
ATOM 1635 O O . ILE B 1 44 ? -2.031 -18.938 -10.602 1 88.62 44 ILE B O 1
ATOM 1639 N N . ASN B 1 45 ? -2.803 -19.078 -8.453 1 91.5 45 ASN B N 1
ATOM 1640 C CA . ASN B 1 45 ? -1.617 -19.734 -7.926 1 91.5 45 ASN B CA 1
ATOM 1641 C C . ASN B 1 45 ? -1.891 -21.203 -7.609 1 91.5 45 ASN B C 1
ATOM 1643 O O . ASN B 1 45 ? -2.855 -21.531 -6.914 1 91.5 45 ASN B O 1
ATOM 1647 N N . VAL B 1 46 ? -1.043 -22.016 -8.227 1 91.38 46 VAL B N 1
ATOM 1648 C CA . VAL B 1 46 ? -1.276 -23.453 -8.07 1 91.38 46 VAL B CA 1
ATOM 1649 C C . VAL B 1 46 ? -0.048 -24.109 -7.449 1 91.38 46 VAL B C 1
ATOM 1651 O O . VAL B 1 46 ? 1.058 -24.016 -7.984 1 91.38 46 VAL B O 1
ATOM 1654 N N . SER B 1 47 ? -0.29 -24.828 -6.332 1 93.75 47 SER B N 1
ATOM 1655 C CA . SER B 1 47 ? 0.769 -25.531 -5.621 1 93.75 47 SER B CA 1
ATOM 1656 C C . SER B 1 47 ? 0.197 -26.422 -4.516 1 93.75 47 SER B C 1
ATOM 1658 O O . SER B 1 47 ? -0.983 -26.312 -4.18 1 93.75 47 SER B O 1
ATOM 1660 N N . ASP B 1 48 ? 0.948 -27.344 -4.004 1 93.62 48 ASP B N 1
ATOM 1661 C CA . ASP B 1 48 ? 0.585 -28.016 -2.76 1 93.62 48 ASP B CA 1
ATOM 1662 C C . ASP B 1 48 ? 1.131 -27.266 -1.55 1 93.62 48 ASP B C 1
ATOM 1664 O O . ASP B 1 48 ? 0.913 -27.672 -0.407 1 93.62 48 ASP B O 1
ATOM 1668 N N . TRP B 1 49 ? 1.899 -26.203 -1.742 1 95.38 49 TRP B N 1
ATOM 1669 C CA . TRP B 1 49 ? 2.348 -25.172 -0.811 1 95.38 49 TRP B CA 1
ATOM 1670 C C . TRP B 1 49 ? 3.246 -25.766 0.269 1 95.38 49 TRP B C 1
ATOM 1672 O O . TRP B 1 49 ? 3.273 -25.281 1.4 1 95.38 49 TRP B O 1
ATOM 1682 N N . GLU B 1 50 ? 3.857 -26.906 -0.027 1 95.62 50 GLU B N 1
ATOM 1683 C CA . GLU B 1 50 ? 4.898 -27.453 0.831 1 95.62 50 GLU B CA 1
ATOM 1684 C C . GLU B 1 50 ? 6.277 -26.953 0.423 1 95.62 50 GLU B C 1
ATOM 1686 O O . GLU B 1 50 ? 6.562 -26.781 -0.766 1 95.62 50 GLU B O 1
ATOM 1691 N N . PRO B 1 51 ? 7.086 -26.625 1.481 1 96.75 51 PRO B N 1
ATOM 1692 C CA . PRO B 1 51 ? 8.445 -26.234 1.105 1 96.75 51 PRO B CA 1
ATOM 1693 C C . PRO B 1 51 ? 9.086 -27.188 0.109 1 96.75 51 PRO B C 1
ATOM 1695 O O . PRO B 1 51 ? 9.031 -28.406 0.3 1 96.75 51 PRO B O 1
ATOM 1698 N N . GLY B 1 52 ? 9.641 -26.656 -0.914 1 95 52 GLY B N 1
ATOM 1699 C CA . GLY B 1 52 ? 10.258 -27.469 -1.949 1 95 52 GLY B CA 1
ATOM 1700 C C . GLY B 1 52 ? 9.344 -27.734 -3.129 1 95 52 GLY B C 1
ATOM 1701 O O . GLY B 1 52 ? 9.812 -28.047 -4.227 1 95 52 GLY B O 1
ATOM 1702 N N . SER B 1 53 ? 8.023 -27.625 -2.953 1 95.62 53 SER B N 1
ATOM 1703 C CA . SER B 1 53 ? 7.051 -27.875 -4.012 1 95.62 53 SER B CA 1
ATOM 1704 C C . SER B 1 53 ? 7.117 -26.781 -5.086 1 95.62 53 SER B C 1
ATOM 1706 O O . SER B 1 53 ? 7.441 -25.641 -4.793 1 95.62 53 SER B O 1
ATOM 1708 N N . GLU B 1 54 ? 6.836 -27.156 -6.27 1 94.75 54 GLU B N 1
ATOM 1709 C CA . GLU B 1 54 ? 6.672 -26.188 -7.355 1 94.75 54 GLU B CA 1
ATOM 1710 C C . GLU B 1 54 ? 5.355 -25.422 -7.219 1 94.75 54 GLU B C 1
ATOM 1712 O O . GLU B 1 54 ? 4.375 -25.953 -6.695 1 94.75 54 GLU B O 1
ATOM 1717 N N . TRP B 1 55 ? 5.383 -24.25 -7.656 1 93.38 55 TRP B N 1
ATOM 1718 C CA . TRP B 1 55 ? 4.152 -23.484 -7.824 1 93.38 55 TRP B CA 1
ATOM 1719 C C . TRP B 1 55 ? 4.148 -22.75 -9.164 1 93.38 55 TRP B C 1
ATOM 1721 O O . TRP B 1 55 ? 5.207 -22.516 -9.758 1 93.38 55 TRP B O 1
ATOM 1731 N N . ARG B 1 56 ? 2.953 -22.562 -9.641 1 93.44 56 ARG B N 1
ATOM 1732 C CA . ARG B 1 56 ? 2.76 -21.922 -10.938 1 93.44 56 ARG B CA 1
ATOM 1733 C C . ARG B 1 56 ? 1.755 -20.766 -10.844 1 93.44 56 ARG B C 1
ATOM 1735 O O . ARG B 1 56 ? 0.746 -20.891 -10.141 1 93.44 56 ARG B O 1
ATOM 1742 N N . HIS B 1 57 ? 2.15 -19.688 -11.406 1 91.75 57 HIS B N 1
ATOM 1743 C CA . HIS B 1 57 ? 1.26 -18.562 -11.633 1 91.75 57 HIS B CA 1
ATOM 1744 C C . HIS B 1 57 ? 0.659 -18.609 -13.039 1 91.75 57 HIS B C 1
ATOM 1746 O O . HIS B 1 57 ? 1.317 -18.25 -14.016 1 91.75 57 HIS B O 1
ATOM 1752 N N . GLN B 1 58 ? -0.646 -18.984 -13.047 1 91.56 58 GLN B N 1
ATOM 1753 C CA . GLN B 1 58 ? -1.264 -19.359 -14.312 1 91.56 58 GLN B CA 1
ATOM 1754 C C . GLN B 1 58 ? -2.475 -18.484 -14.609 1 91.56 58 GLN B C 1
ATOM 1756 O O . GLN B 1 58 ? -3.248 -18.156 -13.711 1 91.56 58 GLN B O 1
ATOM 1761 N N . ARG B 1 59 ? -2.604 -18.188 -15.883 1 89.5 59 ARG B N 1
ATOM 1762 C CA . ARG B 1 59 ? -3.785 -17.438 -16.328 1 89.5 59 ARG B CA 1
ATOM 1763 C C . ARG B 1 59 ? -5.02 -18.344 -16.328 1 89.5 59 ARG B C 1
ATOM 1765 O O . ARG B 1 59 ? -4.93 -19.531 -16.641 1 89.5 59 ARG B O 1
ATOM 1772 N N . VAL B 1 60 ? -6.141 -17.719 -15.883 1 85.94 60 VAL B N 1
ATOM 1773 C CA . VAL B 1 60 ? -7.398 -18.453 -15.992 1 85.94 60 VAL B CA 1
ATOM 1774 C C . VAL B 1 60 ? -7.945 -18.328 -17.422 1 85.94 60 VAL B C 1
ATOM 1776 O O . VAL B 1 60 ? -8.836 -17.516 -17.672 1 85.94 60 VAL B O 1
ATOM 1779 N N . ASP B 1 61 ? -7.242 -18.797 -18.297 1 79.94 61 ASP B N 1
ATOM 1780 C CA . ASP B 1 61 ? -7.68 -18.844 -19.672 1 79.94 61 ASP B CA 1
ATOM 1781 C C . ASP B 1 61 ? -7.672 -20.281 -20.203 1 79.94 61 ASP B C 1
ATOM 1783 O O . ASP B 1 61 ? -7.344 -21.219 -19.453 1 79.94 61 ASP B O 1
ATOM 1787 N N . ASP B 1 62 ? -8.219 -20.406 -21.328 1 79.38 62 ASP B N 1
ATOM 1788 C CA . ASP B 1 62 ? -8.391 -21.734 -21.906 1 79.38 62 ASP B CA 1
ATOM 1789 C C . ASP B 1 62 ? -7.047 -22.453 -22.047 1 79.38 62 ASP B C 1
ATOM 1791 O O . ASP B 1 62 ? -6.965 -23.672 -21.891 1 79.38 62 ASP B O 1
ATOM 1795 N N . GLU B 1 63 ? -6.043 -21.766 -22.172 1 80.75 63 GLU B N 1
ATOM 1796 C CA . GLU B 1 63 ? -4.727 -22.359 -22.422 1 80.75 63 GLU B CA 1
ATOM 1797 C C . GLU B 1 63 ? -3.994 -22.641 -21.109 1 80.75 63 GLU B C 1
ATOM 1799 O O . GLU B 1 63 ? -3.074 -23.453 -21.062 1 80.75 63 GLU B O 1
ATOM 1804 N N . GLY B 1 64 ? -4.43 -22.016 -20.188 1 81.5 64 GLY B N 1
ATOM 1805 C CA . GLY B 1 64 ? -3.73 -22.141 -18.906 1 81.5 64 GLY B CA 1
ATOM 1806 C C . GLY B 1 64 ? -2.283 -21.688 -18.984 1 81.5 64 GLY B C 1
ATOM 1807 O O . GLY B 1 64 ? -1.399 -22.344 -18.406 1 81.5 64 GLY B O 1
ATOM 1808 N N . THR B 1 65 ? -2.064 -20.625 -19.609 1 88 65 THR B N 1
ATOM 1809 C CA . THR B 1 65 ? -0.715 -20.109 -19.812 1 88 65 THR B CA 1
ATOM 1810 C C . THR B 1 65 ? -0.029 -19.828 -18.484 1 88 65 THR B C 1
ATOM 1812 O O . THR B 1 65 ? -0.622 -19.219 -17.594 1 88 65 THR B O 1
ATOM 1815 N N . ILE B 1 66 ? 1.18 -20.359 -18.375 1 89.75 66 ILE B N 1
ATOM 1816 C CA . ILE B 1 66 ? 1.979 -20.141 -17.172 1 89.75 66 ILE B CA 1
ATOM 1817 C C . ILE B 1 66 ? 2.877 -18.922 -17.359 1 89.75 66 ILE B C 1
ATOM 1819 O O . ILE B 1 66 ? 3.76 -18.922 -18.219 1 89.75 66 ILE B O 1
ATOM 1823 N N . ASP B 1 67 ? 2.676 -17.953 -16.5 1 88.81 67 ASP B N 1
ATOM 1824 C CA . ASP B 1 67 ? 3.447 -16.719 -16.641 1 88.81 67 ASP B CA 1
ATOM 1825 C C . ASP B 1 67 ? 4.668 -16.734 -15.719 1 88.81 67 ASP B C 1
ATOM 1827 O O . ASP B 1 67 ? 5.688 -16.109 -16.031 1 88.81 67 ASP B O 1
ATOM 1831 N N . ILE B 1 68 ? 4.531 -17.344 -14.586 1 90.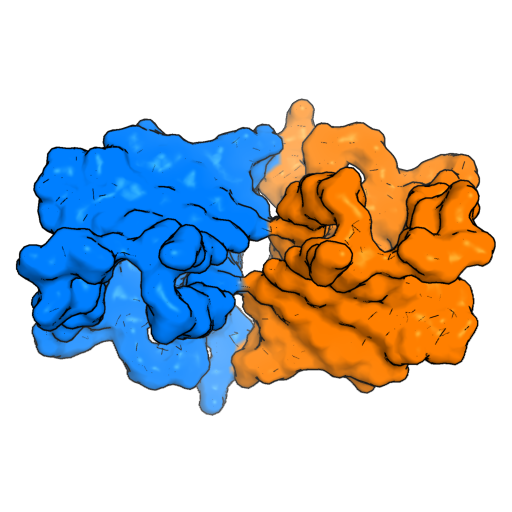38 68 ILE B N 1
ATOM 1832 C CA . ILE B 1 68 ? 5.609 -17.422 -13.609 1 90.38 68 ILE B CA 1
ATOM 1833 C C . ILE B 1 68 ? 5.68 -18.828 -13.016 1 90.38 68 ILE B C 1
ATOM 1835 O O . ILE B 1 68 ? 4.645 -19.453 -12.758 1 90.38 68 ILE B O 1
ATOM 1839 N N . ILE B 1 69 ? 6.859 -19.234 -12.875 1 92.94 69 ILE B N 1
ATOM 1840 C CA . ILE B 1 69 ? 7.098 -20.516 -12.211 1 92.94 69 ILE B CA 1
ATOM 1841 C C . ILE B 1 69 ? 8.07 -20.328 -11.047 1 92.94 69 ILE B C 1
ATOM 1843 O O . ILE B 1 69 ? 8.945 -19.469 -11.109 1 92.94 69 ILE B O 1
ATOM 1847 N N . GLY B 1 70 ? 7.805 -21.125 -10.023 1 94.31 70 GLY B N 1
ATOM 1848 C CA . GLY B 1 70 ? 8.727 -21.062 -8.898 1 94.31 70 GLY B CA 1
ATOM 1849 C C . GLY B 1 70 ? 8.594 -22.234 -7.949 1 94.31 70 GLY B C 1
ATOM 1850 O O . GLY B 1 70 ? 8.094 -23.297 -8.336 1 94.31 70 GLY B O 1
ATOM 1851 N N . LYS B 1 71 ? 9.25 -22.047 -6.809 1 95.19 71 LYS B N 1
ATOM 1852 C CA . LYS B 1 71 ? 9.188 -23.047 -5.742 1 95.19 71 LYS B CA 1
ATOM 1853 C C . LYS B 1 71 ? 8.766 -22.406 -4.422 1 95.19 71 LYS B C 1
ATOM 1855 O O . LYS B 1 71 ? 9.031 -21.234 -4.18 1 95.19 71 LYS B O 1
ATOM 1860 N N . VAL B 1 72 ? 8.07 -23.25 -3.654 1 97 72 VAL B N 1
ATOM 1861 C CA . VAL B 1 72 ? 7.801 -22.844 -2.275 1 97 72 VAL B CA 1
ATOM 1862 C C . VAL B 1 72 ? 9.07 -23 -1.438 1 97 72 VAL B C 1
ATOM 1864 O O . VAL B 1 72 ? 9.57 -24.109 -1.254 1 97 72 VAL B O 1
ATOM 1867 N N . VAL B 1 73 ? 9.578 -21.969 -1.012 1 97.44 73 VAL B N 1
ATOM 1868 C CA . VAL B 1 73 ? 10.82 -21.984 -0.248 1 97.44 73 VAL B CA 1
ATOM 1869 C C . VAL B 1 73 ? 10.516 -22.188 1.234 1 97.44 73 VAL B C 1
ATOM 1871 O O . VAL B 1 73 ? 11.148 -23 1.899 1 97.44 73 VAL B O 1
ATOM 1874 N N . GLU B 1 74 ? 9.602 -21.406 1.724 1 97.94 74 GLU B N 1
ATOM 1875 C CA . GLU B 1 74 ? 9.117 -21.5 3.1 1 97.94 74 GLU B CA 1
ATOM 1876 C C . GLU B 1 74 ? 7.602 -21.375 3.164 1 97.94 74 GLU B C 1
ATOM 1878 O O . GLU B 1 74 ? 7.008 -20.562 2.439 1 97.94 74 GLU B O 1
ATOM 1883 N N . SER B 1 75 ? 6.969 -22.172 3.969 1 97.56 75 SER B N 1
ATOM 1884 C CA . SER B 1 75 ? 5.531 -22.141 4.199 1 97.56 75 SER B CA 1
ATOM 1885 C C . SER B 1 75 ? 5.199 -22.375 5.668 1 97.56 75 SER B C 1
ATOM 1887 O O . SER B 1 75 ? 5.23 -23.516 6.145 1 97.56 75 SER B O 1
ATOM 1889 N N . ILE B 1 76 ? 4.91 -21.328 6.367 1 97.38 76 ILE B N 1
ATOM 1890 C CA . ILE B 1 76 ? 4.559 -21.375 7.781 1 97.38 76 ILE B CA 1
ATOM 1891 C C . ILE B 1 76 ? 3.197 -20.703 7.992 1 97.38 76 ILE B C 1
ATOM 1893 O O . ILE B 1 76 ? 3.119 -19.531 8.367 1 97.38 76 ILE B O 1
ATOM 1897 N N . PRO B 1 77 ? 2.186 -21.438 7.645 1 95.44 77 PRO B N 1
ATOM 1898 C CA . PRO B 1 77 ? 0.845 -20.875 7.797 1 95.44 77 PRO B CA 1
ATOM 1899 C C . PRO B 1 77 ? 0.526 -20.484 9.242 1 95.44 77 PRO B C 1
ATOM 1901 O O . PRO B 1 77 ? 0.942 -21.188 10.172 1 95.44 77 PRO B O 1
ATOM 1904 N N . PRO B 1 78 ? -0.254 -19.406 9.5 1 96.31 78 PRO B N 1
ATOM 1905 C CA . PRO B 1 78 ? -0.631 -18.422 8.492 1 96.31 78 PRO B CA 1
ATOM 1906 C C . PRO B 1 78 ? 0.281 -17.188 8.5 1 96.31 78 PRO B C 1
ATOM 1908 O O . PRO B 1 78 ? -0.193 -16.062 8.352 1 96.31 78 PRO B O 1
ATOM 1911 N N . ARG B 1 79 ? 1.553 -17.391 8.789 1 96.56 79 ARG B N 1
ATOM 1912 C CA . ARG B 1 79 ? 2.391 -16.266 9.188 1 96.56 79 ARG B CA 1
ATOM 1913 C C . ARG B 1 79 ? 3.344 -15.867 8.062 1 96.56 79 ARG B C 1
ATOM 1915 O O . ARG B 1 79 ? 3.734 -14.703 7.953 1 96.56 79 ARG B O 1
ATOM 1922 N N . ARG B 1 80 ? 3.789 -16.875 7.328 1 98.25 80 ARG B N 1
ATOM 1923 C CA . ARG B 1 80 ? 4.891 -16.562 6.422 1 98.25 80 ARG B CA 1
ATOM 1924 C C . ARG B 1 80 ? 4.887 -17.5 5.215 1 98.25 80 ARG B C 1
ATOM 1926 O O . ARG B 1 80 ? 4.746 -18.719 5.363 1 98.25 80 ARG B O 1
ATOM 1933 N N . LEU B 1 81 ? 4.988 -17.016 4.023 1 97.75 81 LEU B N 1
ATOM 1934 C CA . LEU B 1 81 ? 5.125 -17.734 2.76 1 97.75 81 LEU B CA 1
ATOM 1935 C C . LEU B 1 81 ? 6.262 -17.156 1.925 1 97.75 81 LEU B C 1
ATOM 1937 O O . LEU B 1 81 ? 6.316 -15.938 1.701 1 97.75 81 LEU B O 1
ATOM 1941 N N . VAL B 1 82 ? 7.223 -17.891 1.55 1 98.06 82 VAL B N 1
ATOM 1942 C CA . VAL B 1 82 ? 8.328 -17.469 0.696 1 98.06 82 VAL B CA 1
ATOM 1943 C C . VAL B 1 82 ? 8.32 -18.281 -0.602 1 98.06 82 VAL B C 1
ATOM 1945 O O . VAL B 1 82 ? 8.297 -19.5 -0.574 1 98.06 82 VAL B O 1
ATOM 1948 N N . LEU B 1 83 ? 8.336 -17.656 -1.717 1 96.94 83 LEU B N 1
ATOM 1949 C CA . LEU B 1 83 ? 8.305 -18.266 -3.041 1 96.94 83 LEU B CA 1
ATOM 1950 C C . LEU B 1 83 ? 9.492 -17.797 -3.881 1 96.94 83 LEU B C 1
ATOM 1952 O O . LEU B 1 83 ? 9.914 -16.641 -3.783 1 96.94 83 LEU B O 1
ATOM 1956 N N . SER B 1 84 ? 10 -18.625 -4.625 1 95.12 84 SER B N 1
ATOM 1957 C CA . SER B 1 84 ? 10.898 -18.203 -5.695 1 95.12 84 SER B CA 1
ATOM 1958 C C . SER B 1 84 ? 10.133 -17.922 -6.98 1 95.12 84 SER B C 1
ATOM 1960 O O . SER B 1 84 ? 9.148 -18.609 -7.289 1 95.12 84 SER B O 1
ATOM 1962 N N . TRP B 1 85 ? 10.492 -16.906 -7.668 1 92.19 85 TRP B N 1
ATOM 1963 C CA . TRP B 1 85 ? 9.82 -16.484 -8.898 1 92.19 85 TRP B CA 1
ATOM 1964 C C . TRP B 1 85 ? 10.789 -16.5 -10.078 1 92.19 85 TRP B C 1
ATOM 1966 O O . TRP B 1 85 ? 11.859 -15.891 -10.016 1 92.19 85 TRP B O 1
ATOM 1976 N N . ALA B 1 86 ? 10.422 -17.156 -11.094 1 90.44 86 ALA B N 1
ATOM 1977 C CA . ALA B 1 86 ? 11.195 -17.172 -12.328 1 90.44 86 ALA B CA 1
ATOM 1978 C C . ALA B 1 86 ? 10.281 -17.156 -13.555 1 90.44 86 ALA B C 1
ATOM 1980 O O . ALA B 1 86 ? 9.172 -17.688 -13.508 1 90.44 86 ALA B O 1
ATOM 1981 N N . ARG B 1 87 ? 10.812 -16.531 -14.594 1 88 87 ARG B N 1
ATOM 1982 C CA . ARG B 1 87 ? 10.125 -16.672 -15.875 1 88 87 ARG B CA 1
ATOM 1983 C C . ARG B 1 87 ? 10.219 -18.094 -16.391 1 88 87 ARG B C 1
ATOM 1985 O O . ARG B 1 87 ? 11.227 -18.781 -16.188 1 88 87 ARG B O 1
ATOM 1992 N N . PRO B 1 88 ? 9.156 -18.469 -17.078 1 87.06 88 PRO B N 1
ATOM 1993 C CA . PRO B 1 88 ? 9.141 -19.859 -17.562 1 87.06 88 PRO B CA 1
ATOM 1994 C C . PRO B 1 88 ? 10.375 -20.219 -18.391 1 87.06 88 PRO B C 1
ATOM 1996 O O . PRO B 1 88 ? 10.883 -21.328 -18.297 1 87.06 88 PRO B O 1
ATOM 1999 N N . ASN B 1 89 ? 10.867 -19.234 -19.094 1 87.56 89 ASN B N 1
ATOM 2000 C CA . ASN B 1 89 ? 12.008 -19.5 -19.969 1 87.56 89 ASN B CA 1
ATOM 2001 C C . ASN B 1 89 ? 13.328 -19.375 -19.203 1 87.56 89 ASN B C 1
ATOM 2003 O O . ASN B 1 89 ? 14.398 -19.641 -19.766 1 87.56 89 ASN B O 1
ATOM 2007 N N . GLU B 1 90 ? 13.258 -19.062 -17.953 1 87.19 90 GLU B N 1
ATOM 2008 C CA . GLU B 1 90 ? 14.477 -18.844 -17.188 1 87.19 90 GLU B CA 1
ATOM 2009 C C . GLU B 1 90 ? 14.5 -19.719 -15.93 1 87.19 90 GLU B C 1
ATOM 2011 O O . GLU B 1 90 ? 15.273 -19.453 -15.008 1 87.19 90 GLU B O 1
ATOM 2016 N N . VAL B 1 91 ? 13.711 -20.688 -15.891 1 85.31 91 VAL B N 1
ATOM 2017 C CA . VAL B 1 91 ? 13.523 -21.5 -14.695 1 85.31 91 VAL B CA 1
ATOM 2018 C C . VAL B 1 91 ? 14.797 -22.297 -14.406 1 85.31 91 VAL B C 1
ATOM 2020 O O . VAL B 1 91 ? 15.117 -22.562 -13.242 1 85.31 91 VAL B O 1
ATOM 2023 N N . GLU B 1 92 ? 15.562 -22.531 -15.352 1 86.06 92 GLU B N 1
ATOM 2024 C CA . GLU B 1 92 ? 16.75 -23.359 -15.18 1 86.06 92 GLU B CA 1
ATOM 2025 C C . GLU B 1 92 ? 17.922 -22.516 -14.672 1 86.06 92 GLU B C 1
ATOM 2027 O O . GLU B 1 92 ? 18.938 -23.062 -14.211 1 86.06 92 GLU B O 1
ATOM 2032 N N . GLU B 1 93 ? 17.828 -21.281 -14.789 1 87.94 93 GLU B N 1
ATOM 2033 C CA . GLU B 1 93 ? 18.891 -20.391 -14.359 1 87.94 93 GLU B CA 1
ATOM 2034 C C . GLU B 1 93 ? 18.609 -19.828 -12.969 1 87.94 93 GLU B C 1
ATOM 2036 O O . GLU B 1 93 ? 17.906 -18.828 -12.828 1 87.94 93 GLU B O 1
ATOM 2041 N N . GLU B 1 94 ? 19.234 -20.344 -12.055 1 83.44 94 GLU B N 1
ATOM 2042 C CA . GLU B 1 94 ? 19 -19.984 -10.664 1 83.44 94 GLU B CA 1
ATOM 2043 C C . GLU B 1 94 ? 19.25 -18.5 -10.422 1 83.44 94 GLU B C 1
ATOM 2045 O O . GLU B 1 94 ? 18.562 -17.875 -9.609 1 83.44 94 GLU B O 1
ATOM 2050 N N . SER B 1 95 ? 20.219 -18.016 -11.141 1 83.75 95 SER B N 1
ATOM 2051 C CA . SER B 1 95 ? 20.578 -16.609 -10.969 1 83.75 95 SER B CA 1
ATOM 2052 C C . SER B 1 95 ? 19.469 -15.68 -11.422 1 83.75 95 SER B C 1
ATOM 2054 O O . SER B 1 95 ? 19.484 -14.484 -11.125 1 83.75 95 SER B O 1
ATOM 2056 N N . LYS B 1 96 ? 18.531 -16.328 -12.07 1 86.62 96 LYS B N 1
ATOM 2057 C CA . LYS B 1 96 ? 17.438 -15.516 -12.609 1 86.62 96 LYS B CA 1
ATOM 2058 C C . LYS B 1 96 ? 16.203 -15.602 -11.727 1 86.62 96 LYS B C 1
ATOM 2060 O O . LYS B 1 96 ? 15.164 -15.023 -12.055 1 86.62 96 LYS B O 1
ATOM 2065 N N . HIS B 1 97 ? 16.344 -16.297 -10.68 1 90.44 97 HIS B N 1
ATOM 2066 C CA . HIS B 1 97 ? 15.219 -16.422 -9.758 1 90.44 97 HIS B CA 1
ATOM 2067 C C . HIS B 1 97 ? 15.164 -15.234 -8.797 1 90.44 97 HIS B C 1
ATOM 2069 O O . HIS B 1 97 ? 16.203 -14.75 -8.336 1 90.44 97 HIS B O 1
ATOM 2075 N N . SER B 1 98 ? 14.023 -14.773 -8.648 1 93.44 98 SER B N 1
ATOM 2076 C CA . SER B 1 98 ? 13.789 -13.805 -7.578 1 93.44 98 SER B CA 1
ATOM 2077 C C . SER B 1 98 ? 13.008 -14.438 -6.426 1 93.44 98 SER B C 1
ATOM 2079 O O . SER B 1 98 ? 12.664 -15.617 -6.477 1 93.44 98 SER B O 1
ATOM 2081 N N . ARG B 1 99 ? 12.922 -13.695 -5.32 1 95.75 99 ARG B N 1
ATOM 2082 C CA . ARG B 1 99 ? 12.289 -14.234 -4.121 1 95.75 99 ARG B CA 1
ATOM 2083 C C . ARG B 1 99 ? 11.195 -13.312 -3.609 1 95.75 99 ARG B C 1
ATOM 2085 O O . ARG B 1 99 ? 11.422 -12.117 -3.418 1 95.75 99 ARG B O 1
ATOM 2092 N N . VAL B 1 100 ? 10.031 -13.867 -3.42 1 96.38 100 VAL B N 1
ATOM 2093 C CA . VAL B 1 100 ? 8.906 -13.117 -2.863 1 96.38 100 VAL B CA 1
ATOM 2094 C C . VAL B 1 100 ? 8.578 -13.648 -1.468 1 96.38 100 VAL B C 1
ATOM 2096 O O . VAL B 1 100 ? 8.398 -14.852 -1.279 1 96.38 100 VAL B O 1
ATOM 2099 N N . THR B 1 101 ? 8.555 -12.797 -0.518 1 98.06 101 THR B N 1
ATOM 2100 C CA . THR B 1 101 ? 8.203 -13.141 0.856 1 98.06 101 THR B CA 1
ATOM 2101 C C . THR B 1 101 ? 6.918 -12.438 1.282 1 98.06 101 THR B C 1
ATOM 2103 O O . THR B 1 101 ? 6.793 -11.219 1.133 1 98.06 101 THR B O 1
ATOM 2106 N N . PHE B 1 102 ? 5.969 -13.188 1.738 1 98.12 102 PHE B N 1
ATOM 2107 C CA . PHE B 1 102 ? 4.766 -12.672 2.379 1 98.12 102 PHE B CA 1
ATOM 2108 C C . PHE B 1 102 ? 4.836 -12.852 3.891 1 98.12 102 PHE B C 1
ATOM 2110 O O . PHE B 1 102 ? 4.832 -13.984 4.387 1 98.12 102 PHE B O 1
ATOM 2117 N N . ASP B 1 103 ? 4.965 -11.789 4.582 1 98.31 103 ASP B N 1
ATOM 2118 C CA . ASP B 1 103 ? 4.863 -11.812 6.035 1 98.31 103 ASP B CA 1
ATOM 2119 C C . ASP B 1 103 ? 3.494 -11.32 6.5 1 98.31 103 ASP B C 1
ATOM 2121 O O . ASP B 1 103 ? 3.107 -10.188 6.223 1 98.31 103 ASP B O 1
ATOM 2125 N N . ILE B 1 104 ? 2.744 -12.18 7.133 1 97.94 104 ILE B N 1
ATOM 2126 C CA . ILE B 1 104 ? 1.398 -11.914 7.629 1 97.94 104 ILE B CA 1
ATOM 2127 C C . ILE B 1 104 ? 1.42 -11.805 9.148 1 97.94 104 ILE B C 1
ATOM 2129 O O . ILE B 1 104 ? 1.493 -12.82 9.852 1 97.94 104 ILE B O 1
ATOM 2133 N N . GLU B 1 105 ? 1.264 -10.602 9.609 1 96.31 105 GLU B N 1
ATOM 2134 C CA . GLU B 1 105 ? 1.421 -10.359 11.039 1 96.31 105 GLU B CA 1
ATOM 2135 C C . GLU B 1 105 ? 0.143 -9.781 11.641 1 96.31 105 GLU B C 1
ATOM 2137 O O . GLU B 1 105 ? -0.444 -8.844 11.102 1 96.31 105 GLU B O 1
ATOM 2142 N N . PRO B 1 106 ? -0.228 -10.367 12.727 1 93.12 106 PRO B N 1
ATOM 2143 C CA . PRO B 1 106 ? -1.34 -9.703 13.414 1 93.12 106 PRO B CA 1
ATOM 2144 C C . PRO B 1 106 ? -0.971 -8.32 13.945 1 93.12 106 PRO B C 1
ATOM 2146 O O . PRO B 1 106 ? 0.139 -8.125 14.453 1 93.12 106 PRO B O 1
ATOM 2149 N N . TYR B 1 107 ? -1.798 -7.383 13.633 1 89.31 107 TYR B N 1
ATOM 2150 C CA . TYR B 1 107 ? -1.608 -6.031 14.148 1 89.31 107 TYR B CA 1
ATOM 2151 C C . TYR B 1 107 ? -2.703 -5.668 15.148 1 89.31 107 TYR B C 1
ATOM 2153 O O . TYR B 1 107 ? -3.443 -4.703 14.945 1 89.31 107 TYR B O 1
ATOM 2161 N N . GLY B 1 108 ? -3.1 -6.582 15.992 1 78.5 108 GLY B N 1
ATOM 2162 C CA . GLY B 1 108 ? -4.148 -6.375 16.984 1 78.5 108 GLY B CA 1
ATOM 2163 C C . GLY B 1 108 ? -5.496 -6.906 16.531 1 78.5 108 GLY B C 1
ATOM 2164 O O . GLY B 1 108 ? -5.594 -7.605 15.523 1 78.5 108 GLY B O 1
ATOM 2165 N N . ASN B 1 109 ? -6.656 -6.477 17.172 1 77.12 109 ASN B N 1
ATOM 2166 C CA . ASN B 1 109 ? -8.062 -6.867 17.203 1 77.12 109 ASN B CA 1
ATOM 2167 C C . ASN B 1 109 ? -8.672 -6.895 15.812 1 77.12 109 ASN B C 1
ATOM 2169 O O . ASN B 1 109 ? -9.672 -6.223 15.555 1 77.12 109 ASN B O 1
ATOM 2173 N N . GLY B 1 110 ? -8.164 -7.75 14.898 1 89.44 110 GLY B N 1
ATOM 2174 C CA . GLY B 1 110 ? -8.805 -7.871 13.594 1 89.44 110 GLY B CA 1
ATOM 2175 C C . GLY B 1 110 ? -8.086 -7.098 12.5 1 89.44 110 GLY B C 1
ATOM 2176 O O . GLY B 1 110 ? -8.688 -6.727 11.492 1 89.44 110 GLY B O 1
ATOM 2177 N N . LEU B 1 111 ? -6.969 -6.805 12.797 1 93.25 111 LEU B N 1
ATOM 2178 C CA . LEU B 1 111 ? -6.133 -6.094 11.836 1 93.25 111 LEU B CA 1
ATOM 2179 C C . LEU B 1 111 ? -4.855 -6.871 11.547 1 93.25 111 LEU B C 1
ATOM 2181 O O . LEU B 1 111 ? -4.219 -7.387 12.469 1 93.25 111 LEU B O 1
ATOM 2185 N N . VAL B 1 112 ? -4.609 -7.004 10.289 1 95.94 112 VAL B N 1
ATOM 2186 C CA . VAL B 1 112 ? -3.438 -7.754 9.852 1 95.94 112 VAL B CA 1
ATOM 2187 C C . VAL B 1 112 ? -2.484 -6.832 9.102 1 95.94 112 VAL B C 1
ATOM 2189 O O . VAL B 1 112 ? -2.916 -6.016 8.281 1 95.94 112 VAL B O 1
ATOM 2192 N N . ARG B 1 113 ? -1.24 -6.871 9.461 1 96.5 113 ARG B N 1
ATOM 2193 C CA . ARG B 1 113 ? -0.195 -6.234 8.672 1 96.5 113 ARG B CA 1
ATOM 2194 C C . ARG B 1 113 ? 0.415 -7.223 7.68 1 96.5 113 ARG B C 1
ATOM 2196 O O . ARG B 1 113 ? 0.925 -8.273 8.07 1 96.5 113 ARG B O 1
ATOM 2203 N N . LEU B 1 114 ? 0.309 -6.945 6.418 1 97.69 114 LEU B N 1
ATOM 2204 C CA . LEU B 1 114 ? 0.909 -7.75 5.359 1 97.69 114 LEU B CA 1
ATOM 2205 C C . LEU B 1 114 ? 2.119 -7.043 4.758 1 97.69 114 LEU B C 1
ATOM 2207 O O . LEU B 1 114 ? 2.014 -5.902 4.301 1 97.69 114 LEU B O 1
ATOM 2211 N N . VAL B 1 115 ? 3.252 -7.637 4.844 1 97.62 115 VAL B N 1
ATOM 2212 C CA . VAL B 1 115 ? 4.473 -7.129 4.23 1 97.62 115 VAL B CA 1
ATOM 2213 C C . VAL B 1 115 ? 4.891 -8.039 3.076 1 97.62 115 VAL B C 1
ATOM 2215 O O . VAL B 1 115 ? 5.125 -9.234 3.275 1 97.62 115 VAL B O 1
ATOM 2218 N N . VAL B 1 116 ? 4.949 -7.52 1.883 1 97.25 116 VAL B N 1
ATOM 2219 C CA . VAL B 1 116 ? 5.414 -8.25 0.707 1 97.25 116 VAL B CA 1
ATOM 2220 C C . VAL B 1 116 ? 6.789 -7.738 0.288 1 97.25 116 VAL B C 1
ATOM 2222 O O . VAL B 1 116 ? 6.957 -6.551 0.007 1 97.25 116 VAL B O 1
ATOM 2225 N N . THR B 1 117 ? 7.746 -8.586 0.344 1 96.81 117 THR B N 1
ATOM 2226 C CA . THR B 1 117 ? 9.117 -8.281 -0.055 1 96.81 117 THR B CA 1
ATOM 2227 C C . THR B 1 117 ? 9.508 -9.086 -1.291 1 96.81 117 THR B C 1
ATOM 2229 O O . THR B 1 117 ? 9.422 -10.312 -1.293 1 96.81 117 THR B O 1
ATOM 2232 N N . HIS B 1 118 ? 9.82 -8.477 -2.348 1 95.75 118 HIS B N 1
ATOM 2233 C CA . HIS B 1 118 ? 10.336 -9.086 -3.57 1 95.75 118 HIS B CA 1
ATOM 2234 C C . HIS B 1 118 ? 11.789 -8.688 -3.82 1 95.75 118 HIS B C 1
ATOM 2236 O O . HIS B 1 118 ? 12.07 -7.523 -4.105 1 95.75 118 HIS B O 1
ATOM 2242 N N . GLU B 1 119 ? 12.633 -9.641 -3.74 1 95.12 119 GLU B N 1
ATOM 2243 C CA . GLU B 1 119 ? 14.07 -9.375 -3.76 1 95.12 119 GLU B CA 1
ATOM 2244 C C . GLU B 1 119 ? 14.75 -10.07 -4.934 1 95.12 119 GLU B C 1
ATOM 2246 O O . GLU B 1 119 ? 14.141 -10.922 -5.594 1 95.12 119 GLU B O 1
ATOM 2251 N N . ASP B 1 120 ? 16.016 -9.688 -5.109 1 91.69 120 ASP B N 1
ATOM 2252 C CA . ASP B 1 120 ? 16.875 -10.258 -6.145 1 91.69 120 ASP B CA 1
ATOM 2253 C C . ASP B 1 120 ? 16.312 -9.984 -7.539 1 91.69 120 ASP B C 1
ATOM 2255 O O . ASP B 1 120 ? 16.172 -10.906 -8.344 1 91.69 120 ASP B O 1
ATOM 2259 N N . LEU B 1 121 ? 15.914 -8.727 -7.68 1 89.31 121 LEU B N 1
ATOM 2260 C CA . LEU B 1 121 ? 15.266 -8.336 -8.93 1 89.31 121 LEU B CA 1
ATOM 2261 C C . LEU B 1 121 ? 16.281 -7.723 -9.891 1 89.31 121 LEU B C 1
ATOM 2263 O O . LEU B 1 121 ? 17.203 -7.02 -9.477 1 89.31 121 LEU B O 1
ATOM 2267 N N . ASP B 1 122 ? 16.109 -8.117 -11.086 1 83.25 122 ASP B N 1
ATOM 2268 C CA . ASP B 1 122 ? 16.797 -7.289 -12.086 1 83.25 122 ASP B CA 1
ATOM 2269 C C . ASP B 1 122 ? 16.016 -6 -12.344 1 83.25 122 ASP B C 1
ATOM 2271 O O . ASP B 1 122 ? 14.883 -5.848 -11.883 1 83.25 122 ASP B O 1
ATOM 2275 N N . HIS B 1 123 ? 16.625 -5.105 -13.023 1 81.12 123 HIS B N 1
ATOM 2276 C CA . HIS B 1 123 ? 16.047 -3.775 -13.195 1 81.12 123 HIS B CA 1
ATOM 2277 C C . HIS B 1 123 ? 14.734 -3.836 -13.961 1 81.12 123 HIS B C 1
ATOM 2279 O O . HIS B 1 123 ? 13.797 -3.092 -13.656 1 81.12 123 HIS B O 1
ATOM 2285 N N . GLN B 1 124 ? 14.695 -4.676 -14.891 1 78.62 124 GLN B N 1
ATOM 2286 C CA . GLN B 1 124 ? 13.492 -4.805 -15.703 1 78.62 124 GLN B CA 1
ATOM 2287 C C . GLN B 1 124 ? 12.328 -5.355 -14.883 1 78.62 124 GLN B C 1
ATOM 2289 O O . GLN B 1 124 ? 11.227 -4.812 -14.922 1 78.62 124 GLN B O 1
ATOM 2294 N N . MET B 1 125 ? 12.594 -6.348 -14.141 1 79.62 125 MET B N 1
ATOM 2295 C CA . MET B 1 125 ? 11.562 -6.957 -13.297 1 79.62 125 MET B CA 1
ATOM 2296 C C . MET B 1 125 ? 11.125 -6 -12.195 1 79.62 125 MET B C 1
ATOM 2298 O O . MET B 1 125 ? 9.938 -5.906 -11.891 1 79.62 125 MET B O 1
ATOM 2302 N N . HIS B 1 126 ? 12.062 -5.309 -11.758 1 86.19 126 HIS B N 1
ATOM 2303 C CA . HIS B 1 126 ? 11.773 -4.352 -10.695 1 86.19 126 HIS B CA 1
ATOM 2304 C C . HIS B 1 126 ? 10.773 -3.301 -11.156 1 86.19 126 HIS B C 1
ATOM 2306 O O . HIS B 1 126 ? 9.82 -2.98 -10.438 1 86.19 126 HIS B O 1
ATOM 2312 N N . ALA B 1 127 ? 10.977 -2.797 -12.305 1 81.94 127 ALA B N 1
ATOM 2313 C CA . ALA B 1 127 ? 10.078 -1.777 -12.844 1 81.94 127 ALA B CA 1
ATOM 2314 C C . ALA B 1 127 ? 8.664 -2.33 -13.023 1 81.94 127 ALA B C 1
ATOM 2316 O O . ALA B 1 127 ? 7.684 -1.658 -12.703 1 81.94 127 ALA B O 1
ATOM 2317 N N . GLY B 1 128 ? 8.531 -3.504 -13.539 1 80.94 128 GLY B N 1
ATOM 2318 C CA . GLY B 1 128 ? 7.242 -4.137 -13.766 1 80.94 128 GLY B CA 1
ATOM 2319 C C . GLY B 1 128 ? 6.488 -4.438 -12.492 1 80.94 128 GLY B C 1
ATOM 2320 O O . GLY B 1 128 ? 5.32 -4.07 -12.352 1 80.94 128 GLY B O 1
ATOM 2321 N N . ILE B 1 129 ? 7.219 -4.969 -11.578 1 83.69 129 ILE B N 1
ATOM 2322 C CA . ILE B 1 129 ? 6.535 -5.43 -10.375 1 83.69 129 ILE B CA 1
ATOM 2323 C C . ILE B 1 129 ? 6.207 -4.238 -9.477 1 83.69 129 ILE B C 1
ATOM 2325 O O . ILE B 1 129 ? 5.27 -4.297 -8.68 1 83.69 129 ILE B O 1
ATOM 2329 N N . SER B 1 130 ? 6.953 -3.182 -9.578 1 85.19 130 SER B N 1
ATOM 2330 C CA . SER B 1 130 ? 6.711 -1.988 -8.773 1 85.19 130 SER B CA 1
ATOM 2331 C C . SER B 1 130 ? 5.367 -1.354 -9.117 1 85.19 130 SER B C 1
ATOM 2333 O O . SER B 1 130 ? 4.781 -0.649 -8.289 1 85.19 130 SER B O 1
ATOM 2335 N N . LYS B 1 131 ? 4.906 -1.664 -10.25 1 84.25 131 LYS B N 1
ATOM 2336 C CA . LYS B 1 131 ? 3.574 -1.213 -10.656 1 84.25 131 LYS B CA 1
ATOM 2337 C C . LYS B 1 131 ? 2.527 -2.293 -10.398 1 84.25 131 LYS B C 1
ATOM 2339 O O . LYS B 1 131 ? 1.372 -1.988 -10.102 1 84.25 131 LYS B O 1
ATOM 2344 N N . GLY B 1 132 ? 2.939 -3.459 -10.492 1 90.69 132 GLY B N 1
ATOM 2345 C CA . GLY B 1 132 ? 2.025 -4.586 -10.406 1 90.69 132 GLY B CA 1
ATOM 2346 C C . GLY B 1 132 ? 1.593 -4.898 -8.984 1 90.69 132 GLY B C 1
ATOM 2347 O O . GLY B 1 132 ? 0.396 -4.957 -8.695 1 90.69 132 GLY B O 1
ATOM 2348 N N . TRP B 1 133 ? 2.58 -4.969 -8.078 1 94.62 133 TRP B N 1
ATOM 2349 C CA . TRP B 1 133 ? 2.303 -5.379 -6.707 1 94.62 133 TRP B CA 1
ATOM 2350 C C . TRP B 1 133 ? 1.3 -4.434 -6.051 1 94.62 133 TRP B C 1
ATOM 2352 O O . TRP B 1 133 ? 0.328 -4.883 -5.438 1 94.62 133 TRP B O 1
ATOM 2362 N N . PRO B 1 134 ? 1.478 -3.115 -6.188 1 95.69 134 PRO B N 1
ATOM 2363 C CA . PRO B 1 134 ? 0.51 -2.219 -5.551 1 95.69 134 PRO B CA 1
ATOM 2364 C C . PRO B 1 134 ? -0.921 -2.463 -6.023 1 95.69 134 PRO B C 1
ATOM 2366 O O . PRO B 1 134 ? -1.855 -2.416 -5.219 1 95.69 134 PRO B O 1
ATOM 2369 N N . MET B 1 135 ? -1.075 -2.732 -7.246 1 93.44 135 MET B N 1
ATOM 2370 C CA . MET B 1 135 ? -2.404 -2.998 -7.785 1 93.44 135 MET B CA 1
ATOM 2371 C C . MET B 1 135 ? -2.988 -4.277 -7.195 1 93.44 135 MET B C 1
ATOM 2373 O O . MET B 1 135 ? -4.117 -4.281 -6.699 1 93.44 135 MET B O 1
ATOM 2377 N N . ILE B 1 136 ? -2.244 -5.285 -7.195 1 93.56 136 ILE B N 1
ATOM 2378 C CA . ILE B 1 136 ? -2.693 -6.594 -6.73 1 93.56 136 ILE B CA 1
ATOM 2379 C C . ILE B 1 136 ? -3 -6.531 -5.238 1 93.56 136 ILE B C 1
ATOM 2381 O O . ILE B 1 136 ? -4.035 -7.031 -4.789 1 93.56 136 ILE B O 1
ATOM 2385 N N . LEU B 1 137 ? -2.109 -5.902 -4.473 1 96.31 137 LEU B N 1
ATOM 2386 C CA . LEU B 1 137 ? -2.254 -5.859 -3.023 1 96.31 137 LEU B CA 1
ATOM 2387 C C . LEU B 1 137 ? -3.379 -4.914 -2.615 1 96.31 137 LEU B C 1
ATOM 2389 O O . LEU B 1 137 ? -4.062 -5.152 -1.619 1 96.31 137 LEU B O 1
ATOM 2393 N N . SER B 1 138 ? -3.574 -3.842 -3.383 1 96.25 138 SER B N 1
ATOM 2394 C CA . SER B 1 138 ? -4.746 -3 -3.174 1 96.25 138 SER B CA 1
ATOM 2395 C C . SER B 1 138 ? -6.035 -3.779 -3.414 1 96.25 138 SER B C 1
ATOM 2397 O O . SER B 1 138 ? -7.008 -3.631 -2.668 1 96.25 138 SER B O 1
ATOM 2399 N N . ASN B 1 139 ? -6.031 -4.523 -4.496 1 94.56 139 ASN B N 1
ATOM 2400 C CA . ASN B 1 139 ? -7.195 -5.34 -4.824 1 94.56 139 ASN B CA 1
ATOM 2401 C C . ASN B 1 139 ? -7.465 -6.391 -3.754 1 94.56 139 ASN B C 1
ATOM 2403 O O . ASN B 1 139 ? -8.617 -6.617 -3.373 1 94.56 139 ASN B O 1
ATOM 2407 N N . LEU B 1 140 ? -6.41 -7.055 -3.279 1 95.62 140 LEU B N 1
ATOM 2408 C CA . LEU B 1 140 ? -6.527 -8.039 -2.207 1 95.62 140 LEU B CA 1
ATOM 2409 C C . LEU B 1 140 ? -7.176 -7.422 -0.972 1 95.62 140 LEU B C 1
ATOM 2411 O O . LEU B 1 140 ? -8.086 -8.008 -0.384 1 95.62 140 LEU B O 1
ATOM 2415 N N . LYS B 1 141 ? -6.625 -6.262 -0.597 1 96.25 141 LYS B N 1
ATOM 2416 C CA . LYS B 1 141 ? -7.176 -5.566 0.564 1 96.25 141 LYS B CA 1
ATOM 2417 C C . LYS B 1 141 ? -8.656 -5.266 0.374 1 96.25 141 LYS B C 1
ATOM 2419 O O . LYS B 1 141 ? -9.469 -5.527 1.266 1 96.25 141 LYS B O 1
ATOM 2424 N N . THR B 1 142 ? -9.023 -4.664 -0.757 1 94.38 142 THR B N 1
ATOM 2425 C CA . THR B 1 142 ? -10.414 -4.363 -1.057 1 94.38 142 THR B CA 1
ATOM 2426 C C . THR B 1 142 ? -11.273 -5.621 -0.959 1 94.38 142 THR B C 1
ATOM 2428 O O . THR B 1 142 ? -12.336 -5.609 -0.33 1 94.38 142 THR B O 1
ATOM 2431 N N . PHE B 1 143 ? -10.844 -6.707 -1.53 1 93.81 143 PHE B N 1
ATOM 2432 C CA . PHE B 1 143 ? -11.562 -7.977 -1.546 1 93.81 143 PHE B CA 1
ATOM 2433 C C . PHE B 1 143 ? -11.766 -8.5 -0.129 1 93.81 143 PHE B C 1
ATOM 2435 O O . PHE B 1 143 ? -12.891 -8.859 0.245 1 93.81 143 PHE B O 1
ATOM 2442 N N . LEU B 1 144 ? -10.703 -8.516 0.667 1 93.94 144 LEU B N 1
ATOM 2443 C CA . LEU B 1 144 ? -10.766 -9.094 2.006 1 93.94 144 LEU B CA 1
ATOM 2444 C C . LEU B 1 144 ? -11.656 -8.258 2.916 1 93.94 144 LEU B C 1
ATOM 2446 O O . LEU B 1 144 ? -12.289 -8.789 3.834 1 93.94 144 LEU B O 1
ATOM 2450 N N . GLU B 1 145 ? -11.758 -6.965 2.65 1 93.19 145 GLU B N 1
ATOM 2451 C CA . GLU B 1 145 ? -12.516 -6.086 3.533 1 93.19 145 GLU B CA 1
ATOM 2452 C C . GLU B 1 145 ? -13.969 -5.977 3.088 1 93.19 145 GLU B C 1
ATOM 2454 O O . GLU B 1 145 ? -14.867 -5.773 3.91 1 93.19 145 GLU B O 1
ATOM 2459 N N . SER B 1 146 ? -14.18 -6.062 1.798 1 90.44 146 SER B N 1
ATOM 2460 C CA . SER B 1 146 ? -15.523 -5.781 1.303 1 90.44 146 SER B CA 1
ATOM 2461 C C . SER B 1 146 ? -16.203 -7.055 0.816 1 90.44 146 SER B C 1
ATOM 2463 O O . SER B 1 146 ? -17.422 -7.082 0.646 1 90.44 146 SER B O 1
ATOM 2465 N N . GLY B 1 147 ? -15.375 -8.086 0.496 1 88.25 147 GLY B N 1
ATOM 2466 C CA . GLY B 1 147 ? -15.891 -9.297 -0.13 1 88.25 147 GLY B CA 1
ATOM 2467 C C . GLY B 1 147 ? -15.961 -9.195 -1.642 1 88.25 147 GLY B C 1
ATOM 2468 O O . GLY B 1 147 ? -16.297 -10.172 -2.316 1 88.25 147 GLY B O 1
ATOM 2469 N N . ARG B 1 148 ? -15.703 -7.969 -2.184 1 87.56 148 ARG B N 1
ATOM 2470 C CA . ARG B 1 148 ? -15.711 -7.738 -3.625 1 87.56 148 ARG B CA 1
ATOM 2471 C C . ARG B 1 148 ? -14.398 -7.113 -4.082 1 87.56 148 ARG B C 1
ATOM 2473 O O . ARG B 1 148 ? -13.922 -6.148 -3.484 1 87.56 148 ARG B O 1
ATOM 2480 N N . ALA B 1 149 ? -13.781 -7.68 -5.133 1 87.56 149 ALA B N 1
ATOM 2481 C CA . ALA B 1 149 ? -12.547 -7.137 -5.691 1 87.56 149 ALA B CA 1
ATOM 2482 C C . ALA B 1 149 ? -12.789 -5.77 -6.328 1 87.56 149 ALA B C 1
ATOM 2484 O O . ALA B 1 149 ? -13.938 -5.34 -6.477 1 87.56 149 ALA B O 1
ATOM 2485 N N . LEU B 1 150 ? -11.758 -5.066 -6.656 1 85.25 150 LEU B N 1
ATOM 2486 C CA . LEU B 1 150 ? -11.836 -3.721 -7.215 1 85.25 150 LEU B CA 1
ATOM 2487 C C . LEU B 1 150 ? -12.641 -3.721 -8.516 1 85.25 150 LEU B C 1
ATOM 2489 O O . LEU B 1 150 ? -13.414 -2.797 -8.766 1 85.25 150 LEU B O 1
ATOM 2493 N N . SER B 1 151 ? -12.438 -4.77 -9.297 1 76.5 151 SER B N 1
ATOM 2494 C CA . SER B 1 151 ? -13.133 -4.871 -10.57 1 76.5 151 SER B CA 1
ATOM 2495 C C . SER B 1 151 ? -14.648 -4.906 -10.375 1 76.5 151 SER B C 1
ATOM 2497 O O . SER B 1 151 ? -15.398 -4.508 -11.266 1 76.5 151 SER B O 1
ATOM 2499 N N . GLU B 1 152 ? -15.07 -5.344 -9.258 1 82.62 152 GLU B N 1
ATOM 2500 C CA . GLU B 1 152 ? -16.5 -5.477 -8.961 1 82.62 152 GLU B CA 1
ATOM 2501 C C . GLU B 1 152 ? -17.047 -4.211 -8.305 1 82.62 152 GLU B C 1
ATOM 2503 O O . GLU B 1 152 ? -18.25 -4.055 -8.164 1 82.62 152 GLU B O 1
ATOM 2508 N N . GLN B 1 153 ? -16.141 -3.402 -7.859 1 75.5 153 GLN B N 1
ATOM 2509 C CA . GLN B 1 153 ? -16.547 -2.17 -7.188 1 75.5 153 GLN B CA 1
ATOM 2510 C C . GLN B 1 153 ? -16.734 -1.035 -8.188 1 75.5 153 GLN B C 1
ATOM 2512 O O . GLN B 1 153 ? -17.344 -0.011 -7.867 1 75.5 153 GLN B O 1
ATOM 2517 N N . ILE B 1 154 ? -16.188 -1.323 -9.383 1 72.69 154 ILE B N 1
ATOM 2518 C CA . ILE B 1 154 ? -16.172 -0.219 -10.336 1 72.69 154 ILE B CA 1
ATOM 2519 C C . ILE B 1 154 ? -17.078 -0.55 -11.516 1 72.69 154 ILE B C 1
ATOM 2521 O O . ILE B 1 154 ? -17.391 -1.718 -11.758 1 72.69 154 ILE B O 1
ATOM 2525 N N . SER B 1 155 ? -17.781 0.468 -12.07 1 61.88 155 SER B N 1
ATOM 2526 C CA . SER B 1 155 ? -18.594 0.253 -13.266 1 61.88 155 SER B CA 1
ATOM 2527 C C . SER B 1 155 ? -17.734 -0.097 -14.469 1 61.88 155 SER B C 1
ATOM 2529 O O . SER B 1 155 ? -16.781 0.615 -14.781 1 61.88 155 SER B O 1
ATOM 2531 N N . VAL B 1 156 ? -17.609 -1.31 -14.797 1 48.59 156 VAL B N 1
ATOM 2532 C CA . VAL B 1 156 ? -16.891 -1.692 -16 1 48.59 156 VAL B CA 1
ATOM 2533 C C . VAL B 1 156 ? -17.719 -1.347 -17.234 1 48.59 156 VAL B C 1
ATOM 2535 O O . VAL B 1 156 ? -18.781 -1.926 -17.453 1 48.59 156 VAL B O 1
ATOM 2538 N N . THR B 1 157 ? -18.016 -0.184 -17.547 1 40.22 157 THR B N 1
ATOM 2539 C CA . THR B 1 157 ? -18.734 0.003 -18.797 1 40.22 157 THR B CA 1
ATOM 2540 C C . THR B 1 157 ? -17.781 -0.124 -19.984 1 40.22 157 THR B C 1
ATOM 2542 O O . THR B 1 157 ? -16.641 0.325 -19.922 1 40.22 157 THR B O 1
#